Protein AF-A0A966SDC2-F1 (afdb_monomer_lite)

Secondary structure (DSSP, 8-state):
-EEEEEEESSGGGGS-----------PPP-HHHHHHHHHHHTT--HHHHHHHHHHHHHHHHHTT----TT-EEEEET-TT-HHHHHHHTTT-EEEEEESS----GGGTTS-EEE--TTTS-GGGT--EEEEEEES-GGG-S-HHHHHHHHHHHEEEEEEEEEEEE-TTSTTTTGGGTTGGGG-GGGS---

pLDDT: mean 82.1, std 17.67, range [31.58, 98.62]

Foldseek 3Di:
DKDKDKDWLDPCRPPPDPPPDDCDPDDPDCVVVLVVCCVVVVCDDLVSLLVVLVVLVVVCVSVPDDAALDFEEEEAQCQQVSNVLVSVVSNHQYEYEECDDNHDPSCVVHHYDNDDLQDDDLLVQAEGLEYEHEAPLVVDPCSVSVVVCVSRHYDNRGMYMDMHQDLPPQCNLPVCGPVSVVDVVPHDDD

Sequence (190 aa):
MDLSFVVDSNPDFFSPGLRSSANVPARRMIIHQLIYGFLKAKGGSPEFYQLQARDAIGWMQRNGVKFSPTTTVLDLGCGFGDVGGEVAKTGAQVTLSDDDSYVLPENAHLPFKKFNIDRDDFATLGQYDLVICSNVLEHLPRPDRLLAALPLLIRPGGRCYLSWTNWLSPWGGHEFSPFHYLGVERGVRV

Radius of gyration: 16.91 Å; chains: 1; bounding box: 41×35×43 Å

Structure (mmCIF, N/CA/C/O backbone):
data_AF-A0A966SDC2-F1
#
_entry.id   AF-A0A966SDC2-F1
#
loop_
_atom_site.group_PDB
_atom_site.id
_atom_site.type_symbol
_atom_site.label_atom_id
_atom_site.label_alt_id
_atom_site.label_comp_id
_atom_site.label_asym_id
_atom_site.label_entity_id
_atom_site.label_seq_id
_atom_site.pdbx_PDB_ins_code
_atom_site.Cartn_x
_atom_site.Cartn_y
_atom_site.Cartn_z
_atom_site.occupancy
_atom_site.B_iso_or_equiv
_atom_site.auth_seq_id
_atom_site.auth_comp_id
_atom_site.auth_asym_id
_atom_site.auth_atom_id
_atom_site.pdbx_PDB_model_num
ATOM 1 N N . MET A 1 1 ? -0.460 4.964 -17.637 1.00 47.59 1 MET A N 1
ATOM 2 C CA . MET A 1 1 ? -1.915 5.197 -17.484 1.00 47.59 1 MET A CA 1
ATOM 3 C C . MET A 1 1 ? -2.384 3.940 -16.813 1.00 47.59 1 MET A C 1
ATOM 5 O O . MET A 1 1 ? -2.334 2.883 -17.440 1.00 47.59 1 MET A O 1
ATOM 9 N N . ASP A 1 2 ? -2.646 4.056 -15.524 1.00 57.78 2 ASP A N 1
ATOM 10 C CA . ASP A 1 2 ? -2.629 2.901 -14.639 1.00 57.78 2 ASP A CA 1
ATOM 11 C C . ASP A 1 2 ? -4.038 2.348 -14.546 1.00 57.78 2 ASP A C 1
ATOM 13 O O . ASP A 1 2 ? -5.026 3.090 -14.588 1.00 57.78 2 ASP A O 1
ATOM 17 N N . LEU A 1 3 ? -4.128 1.027 -14.533 1.00 58.12 3 LEU A N 1
ATOM 18 C CA . LEU A 1 3 ? -5.395 0.348 -14.342 1.00 58.12 3 LEU A CA 1
ATOM 19 C C . LEU A 1 3 ? -5.546 0.143 -12.843 1.00 58.12 3 LEU A C 1
ATOM 21 O O . LEU A 1 3 ? -4.692 -0.489 -12.232 1.00 58.12 3 LEU A O 1
ATOM 25 N N . SER A 1 4 ? -6.615 0.695 -12.270 1.00 74.06 4 SER A N 1
ATOM 26 C CA . SER A 1 4 ? -6.896 0.589 -10.839 1.00 74.06 4 SER A CA 1
ATOM 27 C C . SER A 1 4 ? -8.319 0.109 -10.595 1.00 74.06 4 SER A C 1
ATOM 29 O O . SER A 1 4 ? -9.255 0.563 -11.262 1.00 74.06 4 SER A O 1
ATOM 31 N N . PHE A 1 5 ? -8.504 -0.769 -9.610 1.00 77.38 5 PHE A N 1
ATOM 32 C CA . PHE A 1 5 ? -9.829 -1.186 -9.155 1.00 77.38 5 PHE A CA 1
ATOM 33 C C . PHE A 1 5 ? -9.881 -1.404 -7.634 1.00 77.38 5 PHE A C 1
ATOM 35 O O . PHE A 1 5 ? -8.863 -1.673 -6.998 1.00 77.38 5 PHE A O 1
ATOM 42 N N . VAL A 1 6 ? -11.082 -1.281 -7.046 1.00 73.19 6 VAL A N 1
ATOM 43 C CA . VAL A 1 6 ? -11.354 -1.689 -5.662 1.00 73.19 6 VAL A CA 1
ATOM 44 C C . VAL A 1 6 ? -12.084 -3.023 -5.698 1.00 73.19 6 VAL A C 1
ATOM 46 O O . VAL A 1 6 ? -13.174 -3.100 -6.266 1.00 73.19 6 VAL A O 1
ATOM 49 N N . VAL A 1 7 ? -11.518 -4.042 -5.057 1.00 74.62 7 VAL A N 1
ATOM 50 C CA . VAL A 1 7 ? -12.205 -5.310 -4.788 1.00 74.62 7 VAL A CA 1
ATOM 51 C C . VAL A 1 7 ? -12.877 -5.229 -3.425 1.00 74.62 7 VAL A C 1
ATOM 53 O O . VAL A 1 7 ? -12.282 -4.750 -2.458 1.00 74.62 7 VAL A O 1
ATOM 56 N N . ASP A 1 8 ? -14.123 -5.681 -3.360 1.00 65.69 8 ASP A N 1
ATOM 57 C CA . ASP A 1 8 ? -14.870 -5.847 -2.115 1.00 65.69 8 ASP A CA 1
ATOM 58 C C . ASP A 1 8 ? -14.733 -7.306 -1.661 1.00 65.69 8 ASP A C 1
ATOM 60 O O . ASP A 1 8 ? -14.812 -8.216 -2.485 1.00 65.69 8 ASP A O 1
ATOM 64 N N . SER A 1 9 ? -14.515 -7.534 -0.367 1.00 66.50 9 SER A N 1
ATOM 65 C CA . SER A 1 9 ? -14.411 -8.886 0.207 1.00 66.50 9 SER A CA 1
ATOM 66 C C . SER A 1 9 ? -15.739 -9.657 0.205 1.00 66.50 9 SER A C 1
ATOM 68 O O . SER A 1 9 ? -15.764 -10.836 0.557 1.00 66.50 9 SER A O 1
ATOM 70 N N . ASN A 1 10 ? -16.846 -9.022 -0.191 1.00 58.47 10 ASN A N 1
ATOM 71 C CA . ASN A 1 10 ? -18.141 -9.680 -0.318 1.00 58.47 10 ASN A CA 1
ATOM 72 C C . ASN A 1 10 ? -18.189 -10.625 -1.551 1.00 58.47 10 ASN A C 1
ATOM 74 O O . ASN A 1 10 ? -18.022 -10.146 -2.677 1.00 58.47 10 ASN A O 1
ATOM 78 N N . PRO A 1 11 ? -18.452 -11.940 -1.385 1.00 48.66 11 PRO A N 1
ATOM 79 C CA . PRO A 1 11 ? -18.439 -12.936 -2.470 1.00 48.66 11 PRO A CA 1
ATOM 80 C C . PRO A 1 11 ? -19.422 -12.683 -3.631 1.00 48.66 11 PRO A C 1
ATOM 82 O O . PRO A 1 11 ? -19.249 -13.259 -4.703 1.00 48.66 11 PRO A O 1
ATOM 85 N N . ASP A 1 12 ? -20.394 -11.780 -3.483 1.00 47.84 12 ASP A N 1
ATOM 86 C CA . ASP A 1 12 ? -21.354 -11.407 -4.539 1.00 47.84 12 ASP A CA 1
ATOM 87 C C . ASP A 1 12 ? -20.779 -10.459 -5.620 1.00 47.84 12 ASP A C 1
ATOM 89 O O . ASP A 1 12 ? -21.518 -9.915 -6.449 1.00 47.84 12 ASP A O 1
ATOM 93 N N . PHE A 1 13 ? -19.456 -10.257 -5.634 1.00 43.03 13 PHE A N 1
ATOM 94 C CA . PHE A 1 13 ? -18.727 -9.300 -6.478 1.00 43.03 13 PHE A CA 1
ATOM 95 C C . PHE A 1 13 ? -18.990 -9.431 -7.993 1.00 43.03 13 PHE A C 1
ATOM 97 O O . PHE A 1 13 ? -18.888 -8.442 -8.717 1.00 43.03 13 PHE A O 1
ATOM 104 N N . PHE A 1 14 ? -19.381 -10.613 -8.485 1.00 36.84 14 PHE A N 1
ATOM 105 C CA . PHE A 1 14 ? -19.675 -10.850 -9.908 1.00 36.84 14 PHE A CA 1
ATOM 106 C C . PHE A 1 14 ? -21.120 -10.549 -10.337 1.00 36.84 14 PHE A C 1
ATOM 108 O O . PHE A 1 14 ? -21.472 -10.785 -11.494 1.00 36.84 14 PHE A O 1
ATOM 115 N N . SER A 1 15 ? -21.968 -10.006 -9.462 1.00 31.58 15 SER A N 1
ATOM 116 C CA . SER A 1 15 ? -23.299 -9.556 -9.881 1.00 31.58 15 SER A CA 1
ATOM 117 C C . SER A 1 15 ? -23.194 -8.240 -10.670 1.00 31.58 15 SER A C 1
ATOM 119 O O . SER A 1 15 ? -22.686 -7.257 -10.125 1.00 31.58 15 SER A O 1
ATOM 121 N N . PRO A 1 16 ? -23.694 -8.157 -11.922 1.00 32.00 16 PRO A N 1
ATOM 122 C CA . PRO A 1 16 ? -23.688 -6.934 -12.723 1.00 32.00 16 PRO A CA 1
ATOM 123 C C . PRO A 1 16 ? -24.767 -5.965 -12.212 1.00 32.00 16 PRO A C 1
ATOM 125 O O . PRO A 1 16 ? -25.770 -5.694 -12.865 1.00 32.00 16 PRO A O 1
ATOM 128 N N . GLY A 1 17 ? -24.583 -5.461 -10.995 1.00 32.50 17 GLY A N 1
ATOM 129 C CA . GLY A 1 17 ? -25.385 -4.406 -10.398 1.00 32.50 17 GLY A CA 1
ATOM 130 C C . GLY A 1 17 ? -24.710 -3.066 -10.639 1.00 32.50 17 GLY A C 1
ATOM 131 O O . GLY A 1 17 ? -23.802 -2.681 -9.904 1.00 32.50 17 GLY A O 1
ATOM 132 N N . LEU A 1 18 ? -25.155 -2.361 -11.678 1.00 40.72 18 LEU A N 1
ATOM 133 C CA . LEU A 1 18 ?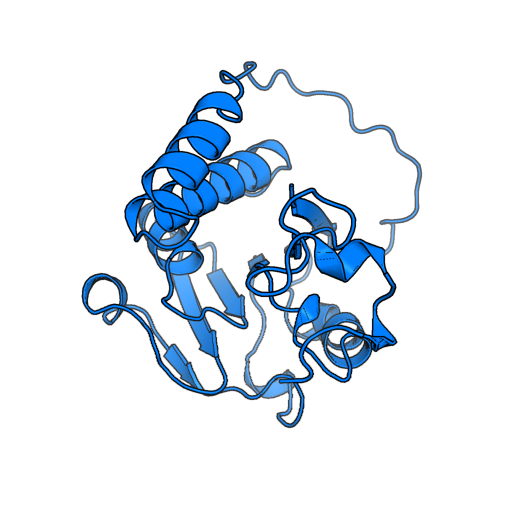 -24.822 -0.967 -11.960 1.00 40.72 18 LEU A CA 1
ATOM 134 C C . LEU A 1 18 ? -25.002 -0.138 -10.670 1.00 40.72 18 LEU A C 1
ATOM 136 O O . LEU A 1 18 ? -26.128 0.114 -10.237 1.00 40.72 18 LEU A O 1
ATOM 140 N N . ARG A 1 19 ? -23.906 0.246 -10.000 1.00 43.62 19 ARG A N 1
ATOM 141 C CA . ARG A 1 19 ? -23.994 1.056 -8.778 1.00 43.62 19 ARG A CA 1
ATOM 142 C C . ARG A 1 19 ? -24.490 2.451 -9.155 1.00 43.62 19 ARG A C 1
ATOM 144 O O . ARG A 1 19 ? -23.791 3.213 -9.817 1.00 43.62 19 ARG A O 1
ATOM 151 N N . SER A 1 20 ? -25.711 2.753 -8.716 1.00 38.53 20 SER A N 1
ATOM 152 C CA . SER A 1 20 ? -26.327 4.079 -8.702 1.00 38.53 20 SER A CA 1
ATOM 153 C C . SER A 1 20 ? -25.319 5.135 -8.248 1.00 38.53 20 SER A C 1
ATOM 155 O O . SER A 1 20 ? -24.823 5.086 -7.119 1.00 38.53 20 SER A O 1
ATOM 157 N N . SER A 1 21 ? -25.041 6.099 -9.125 1.00 39.12 21 SER A N 1
ATOM 158 C CA . SER A 1 21 ? -24.205 7.262 -8.851 1.00 39.12 21 SER A CA 1
ATOM 159 C C . SER A 1 21 ? -24.855 8.130 -7.771 1.00 39.12 21 SER A C 1
ATOM 161 O O . SER A 1 21 ? -25.679 8.999 -8.061 1.00 39.12 21 SER A O 1
ATOM 163 N N . ALA A 1 22 ? -24.480 7.916 -6.510 1.00 40.59 22 ALA A N 1
ATOM 164 C CA . ALA A 1 22 ? -24.608 8.972 -5.519 1.00 40.59 22 ALA A CA 1
ATOM 165 C C . ALA A 1 22 ? -23.770 10.163 -6.004 1.00 40.59 22 ALA A C 1
ATOM 167 O O . ALA A 1 22 ? -22.679 9.980 -6.542 1.00 40.59 22 ALA A O 1
ATOM 168 N N . ASN A 1 23 ? -24.329 11.361 -5.870 1.00 40.03 23 ASN A N 1
ATOM 169 C CA . ASN A 1 23 ? -23.865 12.618 -6.446 1.00 40.03 23 ASN A CA 1
ATOM 170 C C . ASN A 1 23 ? -22.479 13.016 -5.889 1.00 40.03 23 ASN A C 1
ATOM 172 O O . ASN A 1 23 ? -22.361 13.836 -4.982 1.00 40.03 23 ASN A O 1
ATOM 176 N N . VAL A 1 24 ? -21.420 12.376 -6.387 1.00 46.19 24 VAL A N 1
ATOM 177 C CA . VAL A 1 24 ? -20.031 12.733 -6.110 1.00 46.19 24 VAL A CA 1
ATOM 178 C C . VAL A 1 24 ? -19.716 13.944 -6.987 1.00 46.19 24 VAL A C 1
ATOM 180 O O . VAL A 1 24 ? -19.758 13.815 -8.212 1.00 46.19 24 VAL A O 1
ATOM 183 N N . PRO A 1 25 ? -19.407 15.123 -6.418 1.00 40.97 25 PRO A N 1
ATOM 184 C CA . PRO A 1 25 ? -19.081 16.290 -7.224 1.00 40.97 25 PRO A CA 1
ATOM 185 C C . PRO A 1 25 ? -17.899 15.965 -8.144 1.00 40.97 25 PRO A C 1
ATOM 187 O O . PRO A 1 25 ? -16.868 15.458 -7.693 1.00 40.97 25 PRO A O 1
ATOM 190 N N . ALA A 1 26 ? -18.060 16.240 -9.440 1.00 48.09 26 ALA A N 1
ATOM 191 C CA . ALA A 1 26 ? -17.032 16.009 -10.446 1.00 48.09 26 ALA A CA 1
ATOM 192 C C . ALA A 1 26 ? -15.795 16.859 -10.119 1.00 48.09 26 ALA A C 1
ATOM 194 O O . ALA A 1 26 ? -15.743 18.059 -10.394 1.00 48.09 26 ALA A O 1
ATOM 195 N N . ARG A 1 27 ? -14.788 16.253 -9.483 1.00 61.31 27 ARG A N 1
ATOM 196 C CA . ARG A 1 27 ? -13.504 16.915 -9.243 1.00 61.31 27 ARG A CA 1
ATOM 197 C C . ARG A 1 27 ? -12.750 16.999 -10.573 1.00 61.31 27 ARG A C 1
ATOM 199 O O . ARG A 1 27 ? -12.765 16.047 -11.350 1.00 61.31 27 ARG A O 1
ATOM 206 N N . ARG A 1 28 ? -12.100 18.141 -10.836 1.00 65.69 28 ARG A N 1
ATOM 207 C CA . ARG A 1 28 ? -11.294 18.386 -12.049 1.00 65.69 28 ARG A CA 1
ATOM 208 C C . ARG A 1 28 ? -10.348 17.209 -12.305 1.00 65.69 28 ARG A C 1
ATOM 210 O O . ARG A 1 28 ? -9.539 16.887 -11.439 1.00 65.69 28 ARG A O 1
ATOM 217 N N . MET A 1 29 ? -10.427 16.615 -13.496 1.00 68.81 29 MET A N 1
ATOM 218 C CA . MET A 1 29 ? -9.477 15.595 -13.940 1.00 68.81 29 MET A CA 1
ATOM 219 C C . MET A 1 29 ? -8.055 16.159 -13.882 1.00 68.81 29 MET A C 1
ATOM 221 O O . MET A 1 29 ? -7.742 17.128 -14.576 1.00 68.81 29 MET A O 1
ATOM 225 N N . ILE A 1 30 ? -7.184 15.542 -13.084 1.00 81.12 30 ILE A N 1
ATOM 226 C CA . ILE A 1 30 ? -5.793 15.985 -12.919 1.00 81.12 30 ILE A CA 1
ATOM 227 C C . ILE A 1 30 ? -4.844 15.390 -13.965 1.00 81.12 30 ILE A C 1
ATOM 229 O O . ILE A 1 30 ? -3.637 15.565 -13.861 1.00 81.12 30 ILE A O 1
ATOM 233 N N . ILE A 1 31 ? -5.365 14.713 -14.995 1.00 79.88 31 ILE A N 1
ATOM 234 C CA . ILE A 1 31 ? -4.549 14.044 -16.021 1.00 79.88 31 ILE A CA 1
ATOM 235 C C . ILE A 1 31 ? -3.521 14.986 -16.661 1.00 79.88 31 ILE A C 1
ATOM 237 O O . ILE A 1 31 ? -2.388 14.593 -16.903 1.00 79.88 31 ILE A O 1
ATOM 241 N N . HIS A 1 32 ? -3.876 16.258 -16.854 1.00 78.19 32 HIS A N 1
ATOM 242 C CA . HIS A 1 32 ? -2.966 17.288 -17.352 1.00 78.19 32 HIS A CA 1
ATOM 243 C C . HIS A 1 32 ? -1.802 17.569 -16.385 1.00 78.19 32 HIS A C 1
ATOM 245 O O . HIS A 1 32 ? -0.681 17.789 -16.831 1.00 78.19 32 HIS A O 1
ATOM 251 N N . GLN A 1 33 ? -2.046 17.522 -15.073 1.00 80.94 33 GLN A N 1
ATOM 252 C CA . GLN A 1 33 ? -1.019 17.683 -14.039 1.00 80.94 33 GLN A CA 1
ATOM 253 C C . GLN A 1 33 ? -0.131 16.445 -13.948 1.00 80.94 33 GLN A C 1
ATOM 255 O O . GLN A 1 33 ? 1.075 16.592 -13.796 1.00 80.94 33 GLN A O 1
ATOM 260 N N . LEU A 1 34 ? -0.706 15.246 -14.100 1.00 79.94 34 LEU A N 1
ATOM 261 C CA . LEU A 1 34 ? 0.049 13.993 -14.156 1.00 79.94 34 LEU A CA 1
ATOM 262 C C . LEU A 1 34 ? 0.950 13.949 -15.397 1.00 79.94 34 LEU A C 1
ATOM 264 O O . LEU A 1 34 ? 2.139 13.689 -15.269 1.00 79.94 34 LEU A O 1
ATOM 268 N N . ILE A 1 35 ? 0.428 14.287 -16.582 1.00 80.44 35 ILE A N 1
ATOM 269 C CA . ILE A 1 35 ? 1.225 14.371 -17.817 1.00 80.44 35 ILE A CA 1
ATOM 270 C C . ILE A 1 35 ? 2.335 15.413 -17.661 1.00 80.44 35 ILE A C 1
ATOM 272 O O . ILE A 1 35 ? 3.492 15.129 -17.960 1.00 80.44 35 ILE A O 1
ATOM 276 N N . TYR A 1 36 ? 2.008 16.610 -17.170 1.00 79.25 36 TYR A N 1
ATOM 277 C CA . TYR A 1 36 ? 3.000 17.662 -16.966 1.00 79.25 36 TYR A CA 1
ATOM 278 C C . TYR A 1 36 ? 4.069 17.261 -15.941 1.00 79.25 36 TYR A C 1
ATOM 280 O O . TYR A 1 36 ? 5.257 17.440 -16.198 1.00 79.25 36 TYR A O 1
ATOM 288 N N . GLY A 1 37 ? 3.662 16.694 -14.803 1.00 73.44 37 GLY A N 1
ATOM 289 C CA . GLY A 1 37 ? 4.560 16.201 -13.762 1.00 73.44 37 GLY A CA 1
ATOM 290 C C . GLY A 1 37 ? 5.484 15.111 -14.292 1.00 73.44 37 GLY A C 1
ATOM 291 O O . GLY A 1 37 ? 6.696 15.222 -14.138 1.00 73.44 37 GLY A O 1
ATOM 292 N N . PHE A 1 38 ? 4.933 14.136 -15.016 1.00 72.56 38 PHE A N 1
ATOM 293 C CA . PHE A 1 38 ? 5.703 13.083 -15.668 1.00 72.56 38 PHE A CA 1
ATOM 294 C C . PHE A 1 38 ? 6.739 13.657 -16.643 1.00 72.56 38 PHE A C 1
ATOM 296 O O . PHE A 1 38 ? 7.912 13.306 -16.561 1.00 72.56 38 PHE A O 1
ATOM 303 N N . LEU A 1 39 ? 6.342 14.579 -17.528 1.00 75.94 39 LEU A N 1
ATOM 304 C CA . LEU A 1 39 ? 7.250 15.195 -18.505 1.00 75.94 39 LEU A CA 1
ATOM 305 C C . LEU A 1 39 ? 8.339 16.045 -17.839 1.00 75.94 39 LEU A C 1
ATOM 307 O O . LEU A 1 39 ? 9.490 16.016 -18.270 1.00 75.94 39 LEU A O 1
ATOM 311 N N . LYS A 1 40 ? 7.993 16.786 -16.781 1.00 73.25 40 LYS A N 1
ATOM 312 C CA . LYS A 1 40 ? 8.936 17.632 -16.039 1.00 73.25 40 LYS A CA 1
ATOM 313 C C . LYS A 1 40 ? 9.941 16.805 -15.232 1.00 73.25 40 LYS A C 1
ATOM 315 O O . LYS A 1 40 ? 11.108 17.174 -15.163 1.00 73.25 40 LYS A O 1
ATOM 320 N N . ALA A 1 41 ? 9.490 15.709 -14.626 1.00 64.25 41 ALA A N 1
ATOM 321 C CA . ALA A 1 41 ? 10.273 14.880 -13.711 1.00 64.25 41 ALA A CA 1
ATOM 322 C C . ALA A 1 41 ? 10.845 13.602 -14.348 1.00 64.25 41 ALA A C 1
ATOM 324 O O . ALA A 1 41 ? 11.455 12.801 -13.644 1.00 64.25 41 ALA A O 1
ATOM 325 N N . LYS A 1 42 ? 10.599 13.362 -15.646 1.00 60.50 42 LYS A N 1
ATOM 326 C CA . LYS A 1 42 ? 10.811 12.059 -16.311 1.00 60.50 42 LYS A CA 1
ATOM 327 C C . LYS A 1 42 ? 10.233 10.877 -15.510 1.00 60.50 42 LYS A C 1
ATOM 329 O O . LYS A 1 42 ? 10.823 9.805 -15.471 1.00 60.50 42 LYS A O 1
ATOM 334 N N . GLY A 1 43 ? 9.104 11.094 -14.835 1.00 58.97 43 GLY A N 1
ATOM 335 C CA . GLY A 1 43 ? 8.428 10.079 -14.021 1.00 58.97 43 GLY A CA 1
ATOM 336 C C . GLY A 1 43 ? 9.095 9.713 -12.688 1.00 58.97 43 GLY A C 1
ATOM 337 O O . GLY A 1 43 ? 8.614 8.792 -12.045 1.00 58.97 43 GLY A O 1
ATOM 338 N N . GLY A 1 44 ? 10.154 10.412 -12.252 1.00 65.81 44 GLY A N 1
ATOM 339 C CA . GLY A 1 44 ? 10.972 9.991 -11.105 1.00 65.81 44 GLY A CA 1
ATOM 340 C C . GLY A 1 44 ? 11.087 10.967 -9.929 1.00 65.81 44 GLY A C 1
ATOM 341 O O . GLY A 1 44 ? 12.020 10.813 -9.147 1.00 65.81 44 GLY A O 1
ATOM 342 N N . SER A 1 45 ? 10.222 11.983 -9.789 1.00 75.75 45 SER A N 1
ATOM 343 C CA . SER A 1 45 ? 10.317 12.919 -8.649 1.00 75.75 45 SER A CA 1
ATOM 344 C C . SER A 1 45 ? 9.346 12.583 -7.508 1.00 75.75 45 SER A C 1
ATOM 346 O O . SER A 1 45 ? 8.223 12.146 -7.780 1.00 75.75 45 SER A O 1
ATOM 348 N N . PRO A 1 46 ? 9.718 12.843 -6.238 1.00 77.81 46 PRO A N 1
ATOM 349 C CA . PRO A 1 46 ? 8.831 12.651 -5.086 1.00 77.81 46 PRO A CA 1
ATOM 350 C C . PRO A 1 46 ? 7.478 13.359 -5.232 1.00 77.81 46 PRO A C 1
ATOM 352 O O . PRO A 1 46 ? 6.436 12.816 -4.879 1.00 77.81 46 PRO A O 1
ATOM 355 N N . GLU A 1 47 ? 7.447 14.555 -5.827 1.00 81.62 47 GLU A N 1
ATOM 356 C CA . GLU A 1 47 ? 6.199 15.299 -6.033 1.00 81.62 47 GLU A CA 1
ATOM 357 C C . GLU A 1 47 ? 5.261 14.594 -7.017 1.00 81.62 47 GLU A C 1
ATOM 359 O O . GLU A 1 47 ? 4.039 14.693 -6.887 1.00 81.62 47 GLU A O 1
ATOM 364 N N . PHE A 1 48 ? 5.817 13.886 -8.005 1.00 82.81 48 PHE A N 1
ATOM 365 C CA . PHE A 1 48 ? 5.030 13.107 -8.952 1.00 82.81 48 PHE A CA 1
ATOM 366 C C . PHE A 1 48 ? 4.411 11.877 -8.277 1.00 82.81 48 PHE A C 1
ATOM 368 O O . PHE A 1 48 ? 3.224 11.613 -8.478 1.00 82.81 48 PHE A O 1
ATOM 375 N N . TYR A 1 49 ? 5.158 11.170 -7.426 1.00 83.19 49 TYR A N 1
ATOM 376 C CA . TYR A 1 49 ? 4.629 10.045 -6.644 1.00 83.19 49 TYR A CA 1
ATOM 377 C C . TYR A 1 49 ? 3.568 10.488 -5.634 1.00 83.19 49 TYR A C 1
ATOM 379 O O . TYR A 1 49 ? 2.491 9.897 -5.576 1.00 83.19 49 TYR A O 1
ATOM 387 N N . GLN A 1 50 ? 3.778 11.609 -4.941 1.00 86.69 50 GLN A N 1
ATOM 388 C CA . GLN A 1 50 ? 2.762 12.191 -4.057 1.00 86.69 50 GLN A CA 1
ATOM 389 C C . GLN A 1 50 ? 1.494 12.616 -4.811 1.00 86.69 50 GLN A C 1
ATOM 391 O O . GLN A 1 50 ? 0.382 12.457 -4.303 1.00 86.69 50 GLN A O 1
ATOM 396 N N . LEU A 1 51 ? 1.627 13.165 -6.025 1.00 86.62 51 LEU A N 1
ATOM 397 C CA . LEU A 1 51 ? 0.473 13.531 -6.850 1.00 86.62 51 LEU A CA 1
ATOM 398 C C . LEU A 1 51 ? -0.343 12.293 -7.249 1.00 86.62 51 LEU A C 1
ATOM 400 O O . LEU A 1 51 ? -1.571 12.329 -7.163 1.00 86.62 51 LEU A O 1
ATOM 404 N N . GLN A 1 52 ? 0.329 11.205 -7.634 1.00 87.56 52 GLN A N 1
ATOM 405 C CA . GLN A 1 52 ? -0.310 9.919 -7.930 1.00 87.56 52 GLN A CA 1
ATOM 406 C C . GLN A 1 52 ? -0.992 9.330 -6.690 1.00 87.56 52 GLN A C 1
ATOM 408 O O . GLN A 1 52 ? -2.168 8.977 -6.751 1.00 87.56 52 GLN A O 1
ATOM 413 N N . ALA A 1 53 ? -0.308 9.313 -5.542 1.00 91.06 53 ALA A N 1
ATOM 414 C CA . ALA A 1 53 ? -0.862 8.834 -4.278 1.00 91.06 53 ALA A CA 1
ATOM 415 C C . ALA A 1 53 ? -2.147 9.586 -3.889 1.00 91.06 53 ALA A C 1
ATOM 417 O O . ALA A 1 53 ? -3.162 8.973 -3.554 1.00 91.06 53 ALA A O 1
ATOM 418 N N . ARG A 1 54 ? -2.160 10.920 -4.008 1.00 91.62 54 ARG A N 1
ATOM 419 C CA . ARG A 1 54 ? -3.360 11.735 -3.740 1.00 91.62 54 ARG A CA 1
ATOM 420 C C . ARG A 1 54 ? -4.505 11.443 -4.703 1.00 91.62 54 ARG A C 1
ATOM 422 O O . ARG A 1 54 ? -5.667 11.480 -4.287 1.00 91.62 54 ARG A O 1
ATOM 429 N N . ASP A 1 55 ? -4.208 11.174 -5.972 1.00 90.75 55 ASP A N 1
ATOM 430 C CA . ASP A 1 55 ? -5.233 10.787 -6.942 1.00 90.75 55 ASP A CA 1
ATOM 431 C C . ASP A 1 55 ? -5.822 9.414 -6.621 1.00 90.75 55 ASP A C 1
ATOM 433 O O . ASP A 1 55 ? -7.047 9.278 -6.585 1.00 90.75 55 ASP A O 1
ATOM 437 N N . ALA A 1 56 ? -4.970 8.440 -6.284 1.00 91.50 56 ALA A N 1
ATOM 438 C CA . ALA A 1 56 ? -5.377 7.108 -5.852 1.00 91.50 56 ALA A CA 1
ATOM 439 C C . ALA A 1 56 ? -6.285 7.176 -4.615 1.00 91.50 56 ALA A C 1
ATOM 441 O O . ALA A 1 56 ? -7.369 6.594 -4.613 1.00 91.50 56 ALA A O 1
ATOM 442 N N . ILE A 1 57 ? -5.920 7.968 -3.601 1.00 93.69 57 ILE A N 1
ATOM 443 C CA . ILE A 1 57 ? -6.758 8.210 -2.413 1.00 93.69 57 ILE A CA 1
ATOM 444 C C . ILE A 1 57 ? -8.106 8.809 -2.804 1.00 93.69 57 ILE A C 1
ATOM 446 O O . ILE A 1 57 ? -9.156 8.328 -2.368 1.00 93.69 57 ILE A O 1
ATOM 450 N N . GLY A 1 58 ? -8.102 9.831 -3.663 1.00 91.38 58 GLY A N 1
ATOM 451 C CA . GLY A 1 58 ? -9.333 10.433 -4.157 1.00 91.38 58 GLY A CA 1
ATOM 452 C C . GLY A 1 58 ? -10.203 9.426 -4.911 1.00 91.38 58 GLY A C 1
ATOM 453 O O . GLY A 1 58 ? -11.423 9.424 -4.754 1.00 91.38 58 GLY A O 1
ATOM 454 N N . TRP A 1 59 ? -9.600 8.561 -5.723 1.00 90.56 59 TRP A N 1
ATOM 455 C CA . TRP A 1 59 ? -10.294 7.504 -6.448 1.00 90.56 59 TRP A CA 1
ATOM 456 C C . TRP A 1 59 ? -10.883 6.455 -5.494 1.00 90.56 59 TRP A C 1
ATOM 458 O O . TRP A 1 59 ? -12.067 6.134 -5.612 1.00 90.56 59 TRP A O 1
ATOM 468 N N . MET A 1 60 ? -10.125 6.002 -4.492 1.00 93.19 60 MET A N 1
ATOM 469 C CA . MET A 1 60 ? -10.596 5.096 -3.438 1.00 93.19 60 MET A CA 1
ATOM 470 C C . MET A 1 60 ? -11.817 5.668 -2.702 1.00 93.19 60 MET A C 1
ATOM 472 O O . MET A 1 60 ? -12.832 4.982 -2.558 1.00 93.19 60 MET A O 1
ATOM 476 N N . GLN A 1 61 ? -11.766 6.943 -2.300 1.00 92.44 61 GLN A N 1
ATOM 477 C CA . GLN A 1 61 ? -12.878 7.620 -1.622 1.00 92.44 61 GLN A CA 1
ATOM 478 C C . GLN A 1 61 ? -14.144 7.672 -2.484 1.00 92.44 61 GLN A C 1
ATOM 480 O O . GLN A 1 61 ? -15.233 7.358 -2.004 1.00 92.44 61 GLN A O 1
ATOM 485 N N . ARG A 1 62 ? -14.014 8.007 -3.777 1.00 88.94 62 ARG A N 1
ATOM 486 C CA . ARG A 1 62 ? -15.151 8.019 -4.718 1.00 88.94 62 ARG A CA 1
ATOM 487 C C . ARG A 1 62 ? -15.775 6.641 -4.903 1.00 88.94 62 ARG A C 1
ATOM 489 O O . ARG A 1 62 ? -16.975 6.543 -5.131 1.00 88.94 62 ARG A O 1
ATOM 496 N N . ASN A 1 63 ? -14.975 5.591 -4.761 1.00 89.12 63 ASN A N 1
ATOM 497 C CA . ASN A 1 63 ? -15.443 4.214 -4.832 1.00 89.12 63 ASN A CA 1
ATOM 498 C C . ASN A 1 63 ? -15.955 3.681 -3.487 1.00 89.12 63 ASN A C 1
ATOM 500 O O . ASN A 1 63 ? -16.349 2.519 -3.406 1.00 89.12 63 ASN A O 1
ATOM 504 N N . GLY A 1 64 ? -16.029 4.517 -2.446 1.00 88.81 64 GLY A N 1
ATOM 505 C CA . GLY A 1 64 ? -16.676 4.196 -1.174 1.00 88.81 64 GLY A CA 1
ATOM 506 C C . GLY A 1 64 ? -15.729 3.783 -0.049 1.00 88.81 64 GLY A C 1
ATOM 507 O O . GLY A 1 64 ? -16.210 3.332 0.990 1.00 88.81 64 GLY A O 1
ATOM 508 N N . VAL A 1 65 ? -14.413 3.938 -0.220 1.00 93.56 65 VAL A N 1
ATOM 509 C CA . VAL A 1 65 ? -13.460 3.812 0.892 1.00 93.56 65 VAL A CA 1
ATOM 510 C C . VAL A 1 65 ? -13.634 5.003 1.834 1.00 93.56 65 VAL A C 1
ATOM 512 O O . VAL A 1 65 ? -13.631 6.159 1.410 1.00 93.56 65 VAL A O 1
ATOM 515 N N . LYS A 1 66 ? -13.782 4.724 3.129 1.00 93.62 66 LYS A N 1
ATOM 516 C CA . LYS A 1 66 ? -13.880 5.741 4.178 1.00 93.62 66 LYS A CA 1
ATOM 517 C C . LYS A 1 66 ? -12.661 5.637 5.083 1.00 93.62 66 LYS A C 1
ATOM 519 O O . LYS A 1 66 ? -12.445 4.608 5.721 1.00 93.62 66 LYS A O 1
ATOM 524 N N . PHE A 1 67 ? -11.891 6.714 5.144 1.00 95.62 67 PHE A N 1
ATOM 525 C CA . PHE A 1 67 ? -10.767 6.827 6.062 1.00 95.62 67 PHE A CA 1
ATOM 526 C C . PHE A 1 67 ? -11.224 7.456 7.374 1.00 95.62 67 PHE A C 1
ATOM 528 O O . PHE A 1 67 ? -11.987 8.423 7.380 1.00 95.62 67 PHE A O 1
ATOM 535 N N . SER A 1 68 ? -10.787 6.868 8.479 1.00 95.75 68 SER A N 1
ATOM 536 C CA . SER A 1 68 ? -11.090 7.306 9.836 1.00 95.75 68 SER A CA 1
ATOM 537 C C . SER A 1 68 ? -9.987 6.829 10.787 1.00 95.75 68 SER A C 1
ATOM 539 O O . SER A 1 68 ? -9.260 5.901 10.426 1.00 95.75 68 SER A O 1
ATOM 541 N N . PRO A 1 69 ? -9.904 7.367 12.016 1.00 97.19 69 PRO A N 1
ATOM 542 C CA . PRO A 1 69 ? -8.950 6.908 13.028 1.00 97.19 69 PRO A CA 1
ATOM 543 C C . PRO A 1 69 ? -9.030 5.423 13.385 1.00 97.19 69 PRO A C 1
ATOM 545 O O . PRO A 1 69 ? -8.080 4.886 13.944 1.00 97.19 69 PRO A O 1
ATOM 548 N N . THR A 1 70 ? -10.138 4.743 13.083 1.00 96.75 70 THR A N 1
ATOM 549 C CA . THR A 1 70 ? -10.295 3.299 13.313 1.00 96.75 70 THR A CA 1
ATOM 550 C C . THR A 1 70 ? -10.060 2.460 12.060 1.00 96.75 70 THR A C 1
ATOM 552 O O . THR A 1 70 ? -10.027 1.239 12.160 1.00 96.75 70 THR A O 1
ATOM 555 N N . THR A 1 71 ? -9.894 3.084 10.889 1.00 97.75 71 THR A N 1
ATOM 556 C CA . THR A 1 71 ? -9.612 2.382 9.633 1.00 97.75 71 THR A CA 1
ATOM 557 C C . THR A 1 71 ? -8.161 1.916 9.636 1.00 97.75 71 THR A C 1
ATOM 559 O O . THR A 1 71 ? -7.244 2.734 9.636 1.00 97.75 71 THR A O 1
ATOM 562 N N . THR A 1 72 ? -7.953 0.607 9.603 1.00 98.56 72 THR A N 1
ATOM 563 C CA . THR A 1 72 ? -6.633 -0.016 9.479 1.00 98.56 72 THR A CA 1
ATOM 564 C C . THR A 1 72 ? -6.309 -0.308 8.020 1.00 98.56 72 THR A C 1
ATOM 566 O O . THR A 1 72 ? -7.136 -0.852 7.284 1.00 98.56 72 THR A O 1
ATOM 569 N N . VAL A 1 73 ? -5.100 0.056 7.604 1.00 98.62 73 VAL A N 1
ATOM 570 C CA . VAL A 1 73 ? -4.639 -0.046 6.220 1.00 98.62 73 VAL A CA 1
ATOM 571 C C . VAL A 1 73 ? -3.311 -0.786 6.176 1.00 98.62 73 VAL A C 1
ATOM 573 O O . VAL A 1 73 ? -2.412 -0.478 6.956 1.00 98.62 73 VAL A O 1
ATOM 576 N N . LEU A 1 74 ? -3.185 -1.729 5.250 1.00 98.62 74 LEU A N 1
ATOM 577 C CA . LEU A 1 74 ? -1.915 -2.332 4.866 1.00 98.62 74 LEU A CA 1
ATOM 578 C C . LEU A 1 74 ? -1.510 -1.789 3.496 1.00 98.62 74 LEU A C 1
ATOM 580 O O . LEU A 1 74 ? -2.258 -1.966 2.539 1.00 98.62 74 LEU A O 1
ATOM 584 N N . ASP A 1 75 ? -0.347 -1.155 3.408 1.00 98.25 75 ASP A N 1
ATOM 585 C CA . ASP A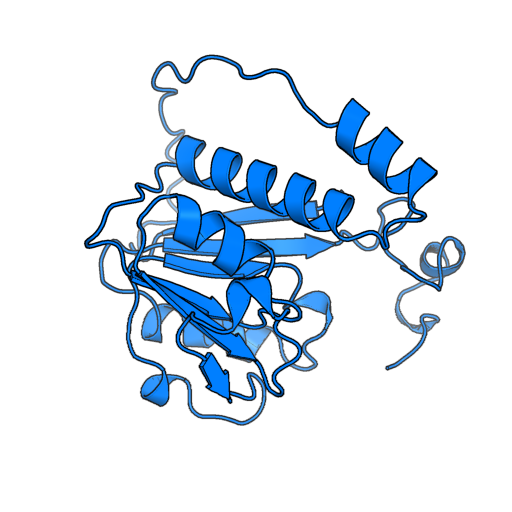 1 75 ? 0.314 -0.829 2.143 1.00 98.25 75 ASP A CA 1
ATOM 586 C C . ASP A 1 75 ? 1.349 -1.923 1.858 1.00 98.25 75 ASP A C 1
ATOM 588 O O . ASP A 1 75 ? 2.407 -1.958 2.488 1.00 98.25 75 ASP A O 1
ATOM 592 N N . LEU A 1 76 ? 0.978 -2.887 1.014 1.00 97.81 76 LEU A N 1
ATOM 593 C CA . LEU A 1 76 ? 1.750 -4.093 0.724 1.00 97.81 76 LEU A CA 1
ATOM 594 C C . LEU A 1 76 ? 2.522 -3.910 -0.583 1.00 97.81 76 LEU A C 1
ATOM 596 O O . LEU A 1 76 ? 1.900 -3.715 -1.624 1.00 97.81 76 LEU A O 1
ATOM 600 N N . GLY A 1 77 ? 3.849 -4.029 -0.522 1.00 95.75 77 GLY A N 1
ATOM 601 C CA . GLY A 1 77 ? 4.765 -3.588 -1.577 1.00 95.75 77 GLY A CA 1
ATOM 602 C C . GLY A 1 77 ? 4.898 -2.063 -1.585 1.00 95.75 77 GLY A C 1
ATOM 603 O O . GLY A 1 77 ? 4.703 -1.427 -2.618 1.00 95.75 77 GLY A O 1
ATOM 604 N N . CYS A 1 78 ? 5.118 -1.463 -0.410 1.00 95.38 78 CYS A N 1
ATOM 605 C CA . CYS A 1 78 ? 5.020 -0.015 -0.230 1.00 95.38 78 CYS A CA 1
ATOM 606 C C . CYS A 1 78 ? 6.160 0.792 -0.875 1.00 95.38 78 CYS A C 1
ATOM 608 O O . CYS A 1 78 ? 6.041 2.015 -0.989 1.00 95.38 78 CYS A O 1
ATOM 610 N N . GLY A 1 79 ? 7.285 0.164 -1.235 1.00 93.12 79 GLY A N 1
ATOM 611 C CA . GLY A 1 79 ? 8.474 0.839 -1.753 1.00 93.12 79 GLY A CA 1
ATOM 612 C C . GLY A 1 79 ? 8.937 1.984 -0.844 1.00 93.12 79 GLY A C 1
ATOM 613 O O . GLY A 1 79 ? 9.300 1.779 0.316 1.00 93.12 79 GLY A O 1
ATOM 614 N N . PHE A 1 80 ? 8.885 3.214 -1.362 1.00 93.44 80 PHE A N 1
ATOM 615 C CA . PHE A 1 80 ? 9.250 4.445 -0.644 1.00 93.44 80 PHE A CA 1
ATOM 616 C C . PHE A 1 80 ? 8.192 4.923 0.374 1.00 93.44 80 PHE A C 1
ATOM 618 O O . PHE A 1 80 ? 8.447 5.833 1.170 1.00 93.44 80 PHE A O 1
ATOM 625 N N . GLY A 1 81 ? 7.011 4.299 0.391 1.00 94.19 81 GLY A N 1
ATOM 626 C CA . GLY A 1 81 ? 5.922 4.590 1.322 1.00 94.19 81 GLY A CA 1
ATOM 627 C C . GLY A 1 81 ? 5.069 5.804 0.947 1.00 94.19 81 GLY A C 1
ATOM 628 O O . GLY A 1 81 ? 4.376 6.333 1.812 1.00 94.19 81 GLY A O 1
ATOM 629 N N . ASP A 1 82 ? 5.102 6.274 -0.304 1.00 93.12 82 ASP A N 1
ATOM 630 C CA . ASP A 1 82 ? 4.355 7.462 -0.748 1.00 93.12 82 ASP A CA 1
ATOM 631 C C . ASP A 1 82 ? 2.837 7.319 -0.568 1.00 93.12 82 ASP A C 1
ATOM 633 O O . ASP A 1 82 ? 2.179 8.220 -0.037 1.00 93.12 82 ASP A O 1
ATOM 637 N N . VAL A 1 83 ? 2.270 6.180 -0.989 1.00 95.06 83 VAL A N 1
ATOM 638 C CA . VAL A 1 83 ? 0.824 5.931 -0.899 1.00 95.06 83 VAL A CA 1
ATOM 639 C C . VAL A 1 83 ? 0.406 5.781 0.557 1.00 95.06 83 VAL A C 1
ATOM 641 O O . VAL A 1 83 ? -0.464 6.525 1.012 1.00 95.06 83 VAL A O 1
ATOM 644 N N . GLY A 1 84 ? 1.051 4.891 1.314 1.00 96.75 84 GLY A N 1
ATOM 645 C CA . GLY A 1 84 ? 0.799 4.730 2.742 1.00 96.75 84 GLY A CA 1
ATOM 646 C C . GLY A 1 84 ? 0.991 6.022 3.543 1.00 96.75 84 GLY A C 1
ATOM 647 O O . GLY A 1 84 ? 0.162 6.342 4.394 1.00 96.75 84 GLY A O 1
ATOM 648 N N . GLY A 1 85 ? 2.011 6.821 3.227 1.00 96.62 85 GLY A N 1
ATOM 649 C CA . GLY A 1 85 ? 2.262 8.124 3.845 1.00 96.62 85 GLY A CA 1
ATOM 650 C C . GLY A 1 85 ? 1.145 9.138 3.592 1.00 96.62 85 GLY A C 1
ATOM 651 O O . GLY A 1 85 ? 0.672 9.799 4.519 1.00 96.62 85 GLY A O 1
ATOM 652 N N . GLU A 1 86 ? 0.658 9.253 2.354 1.00 96.25 86 GLU A N 1
ATOM 653 C CA . GLU A 1 86 ? -0.489 10.118 2.046 1.00 96.25 86 GLU A CA 1
ATOM 654 C C . GLU A 1 86 ? -1.802 9.573 2.641 1.00 96.25 86 GLU A C 1
ATOM 656 O O . GLU A 1 86 ? -2.640 10.360 3.087 1.00 96.25 86 GLU A O 1
ATOM 661 N N . VAL A 1 87 ? -1.978 8.249 2.735 1.00 97.56 87 VAL A N 1
ATOM 662 C CA . VAL A 1 87 ? -3.133 7.640 3.414 1.00 97.56 87 VAL A CA 1
ATOM 663 C C . VAL A 1 87 ? -3.098 7.928 4.916 1.00 97.56 87 VAL A C 1
ATOM 665 O O . VAL A 1 87 ? -4.133 8.271 5.485 1.00 97.56 87 VAL A O 1
ATOM 668 N N . ALA A 1 88 ? -1.936 7.882 5.568 1.00 97.56 88 ALA A N 1
ATOM 669 C CA . ALA A 1 88 ? -1.811 8.192 6.993 1.00 97.56 88 ALA A CA 1
ATOM 670 C C . ALA A 1 88 ? -2.269 9.629 7.313 1.00 97.56 88 ALA A C 1
ATOM 672 O O . ALA A 1 88 ? -2.933 9.866 8.323 1.00 97.56 88 ALA A O 1
ATOM 673 N N . LYS A 1 89 ? -2.039 10.586 6.398 1.00 96.38 89 LYS A N 1
ATOM 674 C CA . LYS A 1 89 ? -2.519 11.981 6.519 1.00 96.38 89 LYS A CA 1
ATOM 675 C C . LYS A 1 89 ? -4.047 12.106 6.525 1.00 96.38 89 LYS A C 1
ATOM 677 O O . LYS A 1 89 ? -4.570 13.134 6.946 1.00 96.38 89 LYS A O 1
ATOM 682 N N . THR A 1 90 ? -4.778 11.076 6.091 1.00 96.12 90 THR A N 1
ATOM 683 C CA . THR A 1 90 ? -6.250 11.019 6.184 1.00 96.12 90 THR A CA 1
ATOM 684 C C . THR A 1 90 ? -6.755 10.610 7.574 1.00 96.12 90 THR A C 1
ATOM 686 O O . THR A 1 90 ? -7.963 10.600 7.809 1.00 96.12 90 THR A O 1
ATOM 689 N N . GLY A 1 91 ? -5.844 10.283 8.496 1.00 96.12 91 GLY A N 1
ATOM 690 C CA . GLY A 1 91 ? -6.140 9.836 9.855 1.00 96.12 91 GLY A CA 1
ATOM 691 C C . GLY A 1 91 ? -6.259 8.320 10.010 1.00 96.12 91 GLY A C 1
ATOM 692 O O . GLY A 1 91 ? -6.507 7.865 11.118 1.00 96.12 91 GLY A O 1
ATOM 693 N N . ALA A 1 92 ? -6.095 7.536 8.942 1.00 98.06 92 ALA A N 1
ATOM 694 C CA . ALA A 1 92 ? -6.113 6.076 9.009 1.00 98.06 92 ALA A CA 1
ATOM 695 C C . ALA A 1 92 ? -4.851 5.498 9.676 1.00 98.06 92 ALA A C 1
ATOM 697 O O . ALA A 1 92 ? -3.775 6.094 9.634 1.00 98.06 92 ALA A O 1
ATOM 698 N N . GLN A 1 93 ? -4.974 4.303 10.255 1.00 98.38 93 GLN A N 1
ATOM 699 C CA . GLN A 1 93 ? -3.866 3.562 10.855 1.00 98.38 93 GLN A CA 1
ATOM 700 C C . GLN A 1 93 ? -3.166 2.719 9.788 1.00 98.38 93 GLN A C 1
ATOM 702 O O . GLN A 1 93 ? -3.640 1.639 9.431 1.00 98.38 93 GLN A O 1
ATOM 707 N N . VAL A 1 94 ? -2.051 3.220 9.265 1.00 98.62 94 VAL A N 1
ATOM 708 C CA . VAL A 1 94 ? -1.316 2.585 8.164 1.00 98.62 94 VAL A CA 1
ATOM 709 C C . VAL A 1 94 ? -0.190 1.706 8.697 1.00 98.62 94 VAL A C 1
ATOM 711 O O . VAL A 1 94 ? 0.577 2.123 9.555 1.00 98.62 94 VAL A O 1
ATOM 714 N N . THR A 1 95 ? -0.081 0.493 8.163 1.00 98.56 95 THR A N 1
ATOM 715 C CA . THR A 1 95 ? 1.105 -0.363 8.250 1.00 98.56 95 THR A CA 1
ATOM 716 C C . THR A 1 95 ? 1.721 -0.469 6.862 1.00 98.56 95 THR A C 1
ATOM 718 O O . THR A 1 95 ? 1.033 -0.847 5.917 1.00 98.56 95 THR A O 1
ATOM 721 N N . LEU A 1 96 ? 3.004 -0.151 6.749 1.00 98.50 96 LEU A N 1
ATOM 722 C CA . LEU A 1 96 ? 3.800 -0.333 5.542 1.00 98.50 96 LEU A CA 1
ATOM 723 C C . LEU A 1 96 ? 4.391 -1.745 5.519 1.00 98.50 96 LEU A C 1
ATOM 725 O O . LEU A 1 96 ? 4.740 -2.286 6.573 1.00 98.50 96 LEU A O 1
ATOM 729 N N . SER A 1 97 ? 4.514 -2.352 4.344 1.00 98.19 97 SER A N 1
ATOM 730 C CA . SER A 1 97 ? 5.115 -3.673 4.207 1.00 98.19 97 SER A CA 1
ATOM 731 C C . SER A 1 97 ? 5.806 -3.856 2.864 1.00 98.19 97 SER A C 1
ATOM 733 O O . SER A 1 97 ? 5.233 -3.538 1.827 1.00 98.19 97 SER A O 1
ATOM 735 N N . ASP A 1 98 ? 7.028 -4.382 2.892 1.00 97.06 98 ASP A N 1
ATOM 736 C CA . ASP A 1 98 ? 7.827 -4.698 1.704 1.00 97.06 98 ASP A CA 1
ATOM 737 C C . ASP A 1 98 ? 8.936 -5.707 2.062 1.00 97.06 98 ASP A C 1
ATOM 739 O O . ASP A 1 98 ? 9.209 -5.922 3.250 1.00 97.06 98 ASP A O 1
ATOM 743 N N . ASP A 1 99 ? 9.583 -6.319 1.066 1.00 95.19 99 ASP A N 1
ATOM 744 C CA . ASP A 1 99 ? 10.694 -7.256 1.280 1.00 95.19 99 ASP A CA 1
ATOM 745 C C . ASP A 1 99 ? 11.905 -6.543 1.872 1.00 95.19 99 ASP A C 1
ATOM 747 O O . ASP A 1 99 ? 12.594 -7.126 2.688 1.00 95.19 99 ASP A O 1
ATOM 751 N N . ASP A 1 100 ? 12.130 -5.267 1.561 1.00 92.69 100 ASP A N 1
ATOM 752 C CA . ASP A 1 100 ? 13.125 -4.425 2.225 1.00 92.69 100 ASP A CA 1
ATOM 753 C C . ASP A 1 100 ? 12.581 -3.007 2.434 1.00 92.69 100 ASP A C 1
ATOM 755 O O . ASP A 1 100 ? 11.730 -2.520 1.695 1.00 92.69 100 ASP A O 1
ATOM 759 N N . SER A 1 101 ? 13.060 -2.322 3.476 1.00 92.38 101 SER A N 1
ATOM 760 C CA . SER A 1 101 ? 12.589 -0.966 3.768 1.00 92.38 101 SER A CA 1
ATOM 761 C C . SER A 1 101 ? 13.376 0.069 2.974 1.00 92.38 101 SER A C 1
ATOM 763 O O . SER A 1 101 ? 14.542 0.338 3.270 1.00 92.38 101 SER A O 1
ATOM 765 N N . TYR A 1 102 ? 12.698 0.695 2.014 1.00 92.62 102 TYR A N 1
ATOM 766 C CA . TYR A 1 102 ? 13.152 1.907 1.325 1.00 92.62 102 TYR A CA 1
ATOM 767 C C . TYR A 1 102 ? 12.347 3.141 1.750 1.00 92.62 102 TYR A C 1
ATOM 769 O O . TYR A 1 102 ? 12.415 4.184 1.105 1.00 92.62 102 TYR A O 1
ATOM 777 N N . VAL A 1 103 ? 11.574 3.024 2.833 1.00 93.88 103 VAL A N 1
ATOM 778 C CA . VAL A 1 103 ? 10.645 4.055 3.299 1.00 93.88 103 VAL A CA 1
ATOM 779 C C . VAL A 1 103 ? 11.379 5.371 3.543 1.00 93.88 103 VAL A C 1
ATOM 781 O O . VAL A 1 103 ? 12.388 5.420 4.251 1.00 93.88 103 VAL A O 1
ATOM 784 N N . LEU A 1 104 ? 10.850 6.452 2.971 1.00 92.44 104 LEU A N 1
ATOM 785 C CA . LEU A 1 104 ? 11.442 7.777 3.116 1.00 92.44 104 LEU A CA 1
ATOM 786 C C . LEU A 1 104 ? 11.379 8.274 4.575 1.00 92.44 104 LEU A C 1
ATOM 788 O O . LEU A 1 104 ? 10.437 7.931 5.301 1.00 92.44 104 LEU A O 1
ATOM 792 N N . PRO A 1 105 ? 12.337 9.109 5.028 1.00 94.31 105 PRO A N 1
ATOM 793 C CA . PRO A 1 105 ? 12.408 9.576 6.415 1.00 94.31 105 PRO A CA 1
ATOM 794 C C . PRO A 1 105 ? 11.113 10.201 6.952 1.00 94.31 105 PRO A C 1
ATOM 796 O O . PRO A 1 105 ? 10.776 10.009 8.119 1.00 94.31 105 PRO A O 1
ATOM 799 N N . GLU A 1 106 ? 10.353 10.910 6.117 1.00 92.50 106 GLU A N 1
ATOM 800 C CA . GLU A 1 106 ? 9.065 11.499 6.490 1.00 92.50 106 GLU A CA 1
ATOM 801 C C . GLU A 1 106 ? 8.005 10.461 6.881 1.00 92.50 106 GLU A C 1
ATOM 803 O O . GLU A 1 106 ? 7.130 10.766 7.689 1.00 92.50 106 GLU A O 1
ATOM 808 N N . ASN A 1 107 ? 8.103 9.233 6.366 1.00 95.19 107 ASN A N 1
ATOM 809 C CA . ASN A 1 107 ? 7.159 8.139 6.592 1.00 95.19 107 ASN A CA 1
ATOM 810 C C . ASN A 1 107 ? 7.701 7.089 7.578 1.00 95.19 107 ASN A C 1
ATOM 812 O O . ASN A 1 107 ? 6.968 6.185 7.970 1.00 95.19 107 ASN A O 1
ATOM 816 N N . ALA A 1 108 ? 8.949 7.224 8.040 1.00 94.62 108 ALA A N 1
ATOM 817 C CA . ALA A 1 108 ? 9.616 6.263 8.926 1.00 94.62 108 ALA A CA 1
ATOM 818 C C . ALA A 1 108 ? 8.966 6.117 10.319 1.00 94.62 108 ALA A C 1
ATOM 820 O O . ALA A 1 108 ? 9.287 5.198 11.067 1.00 94.62 108 ALA A O 1
ATOM 821 N N . HIS A 1 109 ? 8.053 7.023 10.679 1.00 95.56 109 HIS A N 1
ATOM 822 C CA . HIS A 1 109 ? 7.251 6.937 11.899 1.00 95.56 109 HIS A CA 1
ATOM 823 C C . HIS A 1 109 ? 6.094 5.926 11.793 1.00 95.56 109 HIS A C 1
ATOM 825 O O . HIS A 1 109 ? 5.488 5.587 12.811 1.00 95.56 109 HIS A O 1
ATOM 831 N N . LEU A 1 110 ? 5.760 5.464 10.582 1.00 97.81 110 LEU A N 1
ATOM 832 C CA . LEU A 1 110 ? 4.722 4.463 10.360 1.00 97.81 110 LEU A CA 1
ATOM 833 C C . LEU A 1 110 ? 5.248 3.053 10.682 1.00 97.81 110 LEU A C 1
ATOM 835 O O . LEU A 1 110 ? 6.403 2.745 10.382 1.00 97.81 110 LEU A O 1
ATOM 839 N N . PRO A 1 111 ? 4.414 2.165 11.258 1.00 97.94 111 PRO A N 1
ATOM 840 C CA . PRO A 1 111 ? 4.764 0.761 11.435 1.00 97.94 111 PRO A CA 1
ATOM 841 C C . PRO A 1 111 ? 5.190 0.116 10.113 1.00 97.94 111 PRO A C 1
ATOM 843 O O . PRO A 1 111 ? 4.459 0.199 9.128 1.00 97.94 111 PRO A O 1
ATOM 846 N N . PHE A 1 112 ? 6.332 -0.572 10.114 1.00 98.25 112 PHE A N 1
ATOM 847 C CA . PHE A 1 112 ? 6.849 -1.300 8.955 1.00 98.25 112 PHE A CA 1
ATOM 848 C C . PHE A 1 112 ? 6.953 -2.800 9.253 1.00 98.25 112 PHE A C 1
ATOM 850 O O . PHE A 1 112 ? 7.488 -3.197 10.291 1.00 98.25 112 PHE A O 1
ATOM 857 N N . LYS A 1 113 ? 6.466 -3.637 8.334 1.00 97.75 113 LYS A N 1
ATOM 858 C CA . LYS A 1 113 ? 6.587 -5.098 8.374 1.00 97.75 113 LYS A CA 1
ATOM 859 C C . LYS A 1 113 ? 7.407 -5.587 7.184 1.00 97.75 113 LYS A C 1
ATOM 861 O O . LYS A 1 113 ? 6.934 -5.527 6.050 1.00 97.75 113 LYS A O 1
ATOM 866 N N . LYS A 1 114 ? 8.597 -6.128 7.456 1.00 97.62 114 LYS A N 1
ATOM 867 C CA . LYS A 1 114 ? 9.377 -6.847 6.443 1.00 97.62 114 LYS A CA 1
ATOM 868 C C . LYS A 1 114 ? 8.590 -8.085 6.002 1.00 97.62 114 LYS A C 1
ATO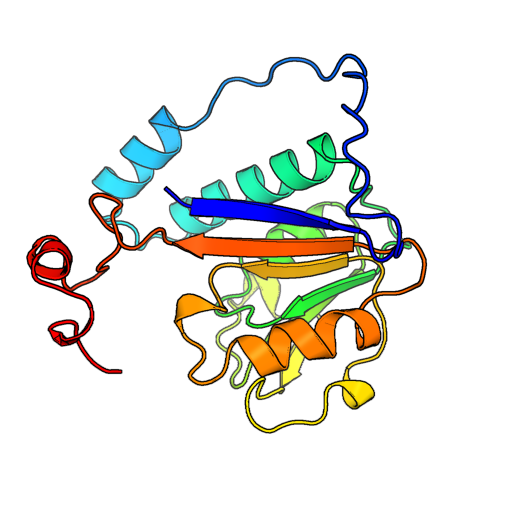M 870 O O . LYS A 1 114 ? 8.257 -8.902 6.860 1.00 97.62 114 LYS A O 1
ATOM 875 N N . PHE A 1 115 ? 8.253 -8.184 4.720 1.00 97.31 115 PHE A N 1
ATOM 876 C CA . PHE A 1 115 ? 7.441 -9.272 4.182 1.00 97.31 115 PHE A CA 1
ATOM 877 C C . PHE A 1 115 ? 7.718 -9.496 2.697 1.00 97.31 115 PHE A C 1
ATOM 879 O O . PHE A 1 115 ? 7.478 -8.624 1.864 1.00 97.31 115 PHE A O 1
ATOM 886 N N . ASN A 1 116 ? 8.149 -10.704 2.357 1.00 96.06 116 ASN A N 1
ATOM 887 C CA . ASN A 1 116 ? 8.357 -11.127 0.986 1.00 96.06 116 ASN A CA 1
ATOM 888 C C . ASN A 1 116 ? 7.085 -11.779 0.421 1.00 96.06 116 ASN A C 1
ATOM 890 O O . ASN A 1 116 ? 6.759 -12.921 0.751 1.00 96.06 116 ASN A O 1
ATOM 894 N N . ILE A 1 117 ? 6.396 -11.086 -0.488 1.00 95.25 117 ILE A N 1
ATOM 895 C CA . ILE A 1 117 ? 5.121 -11.522 -1.094 1.00 95.25 117 ILE A CA 1
ATOM 896 C C . ILE A 1 117 ? 5.218 -12.915 -1.749 1.00 95.25 117 ILE A C 1
ATOM 898 O O . ILE A 1 117 ? 4.268 -13.705 -1.706 1.00 95.25 117 ILE A O 1
ATOM 902 N N . ASP A 1 118 ? 6.377 -13.265 -2.309 1.00 91.81 118 ASP A N 1
ATOM 903 C CA . ASP A 1 118 ? 6.579 -14.531 -3.015 1.00 91.81 118 ASP A CA 1
ATOM 904 C C . ASP A 1 118 ? 6.874 -15.724 -2.107 1.00 91.81 118 ASP A C 1
ATOM 906 O O . ASP A 1 118 ? 6.699 -16.875 -2.535 1.00 91.81 118 ASP A O 1
ATOM 910 N N . ARG A 1 119 ? 7.364 -15.472 -0.891 1.00 93.94 119 ARG A N 1
ATOM 911 C CA . ARG A 1 119 ? 7.963 -16.497 -0.024 1.00 93.94 119 ARG A CA 1
ATOM 912 C C . ARG A 1 119 ? 7.237 -16.635 1.303 1.00 93.94 119 ARG A C 1
ATOM 914 O O . ARG A 1 119 ? 6.996 -17.764 1.731 1.00 93.94 119 ARG A O 1
ATOM 921 N N . ASP A 1 120 ? 6.842 -15.521 1.899 1.00 96.50 120 ASP A N 1
ATOM 922 C CA . ASP A 1 120 ? 6.345 -15.486 3.267 1.00 96.50 120 ASP A CA 1
ATOM 923 C C . ASP A 1 120 ? 4.870 -15.883 3.359 1.00 96.50 120 ASP A C 1
ATOM 925 O O . ASP A 1 120 ? 4.115 -15.873 2.379 1.00 96.50 120 ASP A O 1
ATOM 929 N N . ASP A 1 121 ? 4.467 -16.284 4.563 1.00 96.25 121 ASP A N 1
ATOM 930 C CA . ASP A 1 121 ? 3.097 -16.680 4.865 1.00 96.25 121 ASP A CA 1
ATOM 931 C C . ASP A 1 121 ? 2.231 -15.457 5.195 1.00 96.25 121 ASP A C 1
ATOM 933 O O . ASP A 1 121 ? 2.404 -14.804 6.228 1.00 96.25 121 ASP A O 1
ATOM 937 N N . PHE A 1 122 ? 1.250 -15.176 4.336 1.00 96.00 122 PHE A N 1
ATOM 938 C CA . PHE A 1 122 ? 0.314 -14.059 4.478 1.00 96.00 122 PHE A CA 1
ATOM 939 C C . PHE A 1 122 ? -0.496 -14.090 5.778 1.00 96.00 122 PHE A C 1
ATOM 941 O O . PHE A 1 122 ? -0.912 -13.031 6.249 1.00 96.00 122 PHE A O 1
ATOM 948 N N . ALA A 1 123 ? -0.674 -15.257 6.407 1.00 93.31 123 ALA A N 1
ATOM 949 C CA . ALA A 1 123 ? -1.358 -15.358 7.697 1.00 93.31 123 ALA A CA 1
ATOM 950 C C . ALA A 1 123 ? -0.661 -14.549 8.811 1.00 93.31 123 ALA A C 1
ATOM 952 O O . ALA A 1 123 ? -1.296 -14.166 9.794 1.00 93.31 123 ALA A O 1
ATOM 953 N N . THR A 1 124 ? 0.627 -14.236 8.646 1.00 94.88 124 THR A N 1
ATOM 954 C CA . THR A 1 124 ? 1.424 -13.459 9.610 1.00 94.88 124 THR A CA 1
ATOM 955 C C . THR A 1 124 ? 1.149 -11.951 9.572 1.00 94.88 124 THR A C 1
ATOM 957 O O . THR A 1 124 ? 1.423 -11.242 10.544 1.00 94.88 124 THR A O 1
ATOM 960 N N . LEU A 1 125 ? 0.581 -11.434 8.477 1.00 95.50 125 LEU A N 1
ATOM 961 C CA . LEU A 1 125 ? 0.309 -10.003 8.325 1.00 95.50 125 LEU A CA 1
ATOM 962 C C . LEU A 1 125 ? -0.938 -9.563 9.100 1.00 95.50 125 LEU A C 1
ATOM 964 O O . LEU A 1 125 ? -0.982 -8.426 9.576 1.00 95.50 125 LEU A O 1
ATOM 968 N N . GLY A 1 126 ? -1.897 -10.468 9.302 1.00 95.56 126 GLY A N 1
ATOM 969 C CA . GLY A 1 126 ? -3.196 -10.168 9.898 1.00 95.56 126 GLY A CA 1
ATOM 970 C C . GLY A 1 126 ? -4.176 -9.542 8.902 1.00 95.56 126 GLY A C 1
ATOM 971 O O . GLY A 1 126 ? -3.913 -9.480 7.704 1.00 95.56 126 GLY A O 1
ATOM 972 N N . GLN A 1 127 ? -5.325 -9.088 9.411 1.00 97.31 127 GLN A N 1
ATOM 973 C CA . GLN A 1 127 ? -6.412 -8.544 8.593 1.00 97.31 127 GLN A CA 1
ATOM 974 C C . GLN A 1 127 ? -6.599 -7.038 8.768 1.00 97.31 127 GLN A C 1
ATOM 976 O O . GLN A 1 127 ? -6.543 -6.521 9.890 1.00 97.31 127 GLN A O 1
ATOM 981 N N . TYR A 1 128 ? -6.922 -6.370 7.663 1.00 98.25 128 TYR A N 1
ATOM 982 C CA . TYR A 1 128 ? -7.050 -4.922 7.532 1.00 98.25 128 TYR A CA 1
ATOM 983 C C . TYR A 1 128 ? -8.380 -4.531 6.876 1.00 98.25 128 TYR A C 1
ATOM 985 O O . TYR A 1 128 ? -8.995 -5.320 6.157 1.00 98.25 128 TYR A O 1
ATOM 993 N N . ASP A 1 129 ? -8.833 -3.301 7.117 1.00 97.75 129 ASP A N 1
ATOM 994 C CA . ASP A 1 129 ? -10.049 -2.767 6.482 1.00 97.75 129 ASP A CA 1
ATOM 995 C C . ASP A 1 129 ? -9.783 -2.357 5.025 1.00 97.75 129 ASP A C 1
ATOM 997 O O . ASP A 1 129 ? -10.692 -2.368 4.191 1.00 97.75 129 ASP A O 1
ATOM 1001 N N . LEU A 1 130 ? -8.530 -2.012 4.716 1.00 98.12 130 LEU A N 1
ATOM 1002 C CA . LEU A 1 130 ? -8.047 -1.731 3.370 1.00 98.12 130 LEU A CA 1
ATOM 1003 C C . LEU A 1 130 ? -6.662 -2.351 3.152 1.00 98.12 130 LEU A C 1
ATOM 1005 O O . LEU A 1 130 ? -5.743 -2.098 3.926 1.00 98.12 130 LEU A O 1
ATOM 1009 N N . VAL A 1 131 ? -6.499 -3.101 2.066 1.00 98.19 131 VAL A N 1
ATOM 1010 C CA . VAL A 1 131 ? -5.188 -3.551 1.573 1.00 98.19 131 VAL A CA 1
ATOM 1011 C C . VAL A 1 131 ? -4.878 -2.821 0.272 1.00 98.19 131 VAL A C 1
ATOM 1013 O O . VAL A 1 131 ? -5.679 -2.852 -0.658 1.00 98.19 131 VAL A O 1
ATOM 1016 N N . ILE A 1 132 ? -3.740 -2.149 0.198 1.00 97.62 132 ILE A N 1
ATOM 1017 C CA . ILE A 1 132 ? -3.267 -1.414 -0.973 1.00 97.62 132 ILE A CA 1
ATOM 1018 C C . ILE A 1 132 ? -2.104 -2.205 -1.567 1.00 97.62 132 ILE A C 1
ATOM 1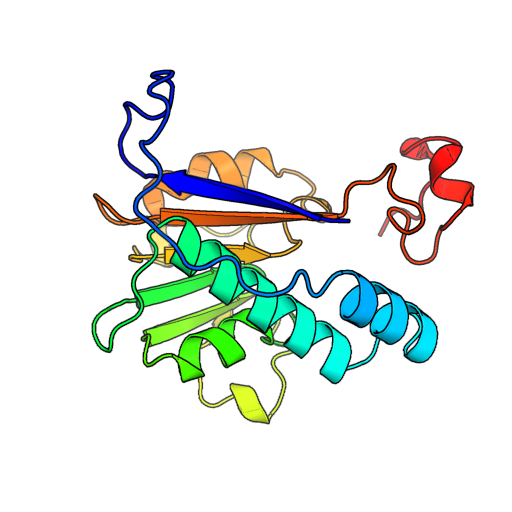020 O O . ILE A 1 132 ? -1.167 -2.541 -0.852 1.00 97.62 132 ILE A O 1
ATOM 1024 N N . CYS A 1 133 ? -2.166 -2.489 -2.866 1.00 95.38 133 CYS A N 1
ATOM 1025 C CA . CYS A 1 133 ? -1.025 -2.951 -3.651 1.00 95.38 133 CYS A CA 1
ATOM 1026 C C . CYS A 1 133 ? -0.919 -2.040 -4.875 1.00 95.38 133 CYS A C 1
ATOM 1028 O O . CYS A 1 133 ? -1.624 -2.229 -5.873 1.00 95.38 133 CYS A O 1
ATOM 1030 N N . SER A 1 134 ? -0.092 -1.003 -4.761 1.00 92.75 134 SER A N 1
ATOM 1031 C CA . SER A 1 134 ? 0.079 0.001 -5.807 1.00 92.75 134 SER A CA 1
ATOM 1032 C C . SER A 1 134 ? 1.317 -0.318 -6.632 1.00 92.75 134 SER A C 1
ATOM 1034 O O . SER A 1 134 ? 2.423 -0.149 -6.138 1.00 92.75 134 SER A O 1
ATOM 1036 N N . ASN A 1 135 ? 1.132 -0.744 -7.883 1.00 88.31 135 ASN A N 1
ATOM 1037 C CA . ASN A 1 135 ? 2.217 -1.073 -8.813 1.00 88.31 135 ASN A CA 1
ATOM 1038 C C . ASN A 1 135 ? 3.132 -2.196 -8.309 1.00 88.31 135 ASN A C 1
ATOM 1040 O O . ASN A 1 135 ? 4.353 -2.099 -8.361 1.00 88.31 135 ASN A O 1
ATOM 1044 N N . VAL A 1 136 ? 2.516 -3.257 -7.788 1.00 90.31 136 VAL A N 1
ATOM 1045 C CA . VAL A 1 136 ? 3.218 -4.422 -7.230 1.00 90.31 136 VAL A CA 1
ATOM 1046 C C . VAL A 1 136 ? 3.077 -5.639 -8.135 1.00 90.31 136 VAL A C 1
ATOM 1048 O O . VAL A 1 136 ? 4.046 -6.360 -8.357 1.00 90.31 136 VAL A O 1
ATOM 1051 N N . LEU A 1 137 ? 1.872 -5.884 -8.665 1.00 88.25 137 LEU A N 1
ATOM 1052 C CA . LEU A 1 137 ? 1.548 -7.120 -9.384 1.00 88.25 137 LEU A CA 1
ATOM 1053 C C . LEU A 1 137 ? 2.445 -7.344 -10.604 1.00 88.25 137 LEU A C 1
ATOM 1055 O O . LEU A 1 137 ? 2.786 -8.486 -10.897 1.00 88.25 137 LEU A O 1
ATOM 1059 N N . GLU A 1 138 ? 2.818 -6.274 -11.304 1.00 82.62 138 GLU A N 1
ATOM 1060 C CA . GLU A 1 138 ? 3.668 -6.322 -12.495 1.00 82.62 138 GLU A CA 1
ATOM 1061 C C . GLU A 1 138 ? 5.109 -6.769 -12.210 1.00 82.62 138 GLU A C 1
ATOM 1063 O O . GLU A 1 138 ? 5.802 -7.202 -13.130 1.00 82.62 138 GLU A O 1
ATOM 1068 N N . HIS A 1 139 ? 5.547 -6.689 -10.953 1.00 84.56 139 HIS A N 1
ATOM 1069 C CA . HIS A 1 139 ? 6.889 -7.079 -10.527 1.00 84.56 139 HIS A CA 1
ATOM 1070 C C . HIS A 1 139 ? 6.933 -8.480 -9.911 1.00 84.56 139 HIS A C 1
ATOM 1072 O O . HIS A 1 139 ? 8.018 -9.019 -9.697 1.00 84.56 139 HIS A O 1
ATOM 1078 N N . LEU A 1 140 ? 5.776 -9.090 -9.633 1.00 86.50 140 LEU A N 1
ATOM 1079 C CA . LEU A 1 140 ? 5.729 -10.409 -9.016 1.00 86.50 140 LEU A CA 1
ATOM 1080 C C . LEU A 1 140 ? 5.954 -11.512 -10.058 1.00 86.50 140 LEU A C 1
ATOM 1082 O O . LEU A 1 140 ? 5.252 -11.555 -11.071 1.00 86.50 140 LEU A O 1
ATOM 1086 N N . PRO A 1 141 ? 6.836 -12.490 -9.791 1.00 86.62 141 PRO A N 1
ATOM 1087 C CA . PRO A 1 141 ? 6.957 -13.680 -10.625 1.00 86.62 141 PRO A CA 1
ATOM 1088 C C . PRO A 1 141 ? 5.700 -14.564 -10.556 1.00 86.62 141 PRO A C 1
ATOM 1090 O O . PRO A 1 141 ? 5.432 -15.318 -11.491 1.00 86.62 141 PRO A O 1
ATOM 1093 N N . ARG A 1 142 ? 4.940 -14.501 -9.450 1.00 87.12 142 ARG A N 1
ATOM 1094 C CA . ARG A 1 142 ? 3.703 -15.270 -9.217 1.00 87.12 142 ARG A CA 1
ATOM 1095 C C . ARG A 1 142 ? 2.578 -14.376 -8.671 1.00 87.12 142 ARG A C 1
ATOM 1097 O O . ARG A 1 142 ? 2.249 -14.460 -7.484 1.00 87.12 142 ARG A O 1
ATOM 1104 N N . PRO A 1 143 ? 1.978 -13.500 -9.500 1.00 88.56 143 PRO A N 1
ATOM 1105 C CA . PRO A 1 143 ? 0.932 -12.574 -9.051 1.00 88.56 143 PRO A CA 1
ATOM 1106 C C . PRO A 1 143 ? -0.339 -13.294 -8.5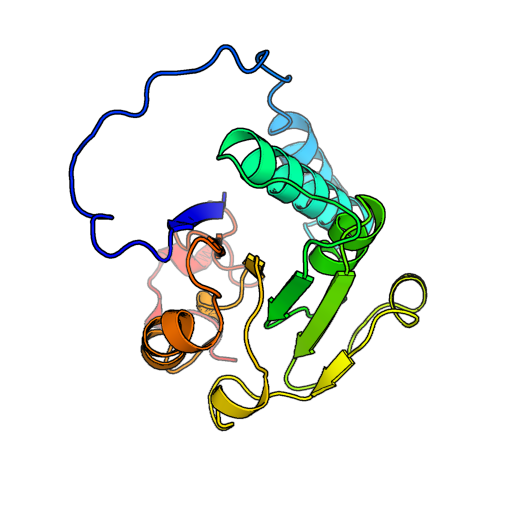68 1.00 88.56 143 PRO A C 1
ATOM 1108 O O . PRO A 1 143 ? -1.073 -12.774 -7.729 1.00 88.56 143 PRO A O 1
ATOM 1111 N N . ASP A 1 144 ? -0.579 -14.518 -9.040 1.00 90.12 144 ASP A N 1
ATOM 1112 C CA . ASP A 1 144 ? -1.659 -15.400 -8.598 1.00 90.12 144 ASP A CA 1
ATOM 1113 C C . ASP A 1 144 ? -1.579 -15.730 -7.100 1.00 90.12 144 ASP A C 1
ATOM 1115 O O . ASP A 1 144 ? -2.616 -15.801 -6.439 1.00 90.12 144 ASP A O 1
ATOM 1119 N N . ARG A 1 145 ? -0.366 -15.848 -6.537 1.00 92.75 145 ARG A N 1
ATOM 1120 C CA . ARG A 1 145 ? -0.161 -16.085 -5.099 1.00 92.75 145 ARG A CA 1
ATOM 1121 C C . ARG A 1 145 ? -0.716 -14.934 -4.263 1.00 92.75 145 ARG A C 1
ATOM 1123 O O . ARG A 1 145 ? -1.431 -15.181 -3.293 1.00 92.75 145 ARG A O 1
ATOM 1130 N N . LEU A 1 146 ? -0.409 -13.692 -4.645 1.00 93.69 146 LEU A N 1
ATOM 1131 C CA . LEU A 1 146 ? -0.931 -12.504 -3.969 1.00 93.69 146 LEU A CA 1
ATOM 1132 C C . LEU A 1 146 ? -2.457 -12.449 -4.087 1.00 93.69 146 LEU A C 1
ATOM 1134 O O . LEU A 1 146 ? -3.145 -12.306 -3.079 1.00 93.69 146 LEU A O 1
ATOM 1138 N N . LEU A 1 147 ? -2.992 -12.623 -5.300 1.00 93.25 147 LEU A N 1
ATOM 1139 C CA . LEU A 1 147 ? -4.437 -12.582 -5.544 1.00 93.25 147 LEU A CA 1
ATOM 1140 C C . LEU A 1 147 ? -5.198 -13.635 -4.726 1.00 93.25 147 LEU A C 1
ATOM 1142 O O . LEU A 1 147 ? -6.243 -13.325 -4.156 1.00 93.25 147 LEU A O 1
ATOM 1146 N N . ALA A 1 148 ? -4.662 -14.853 -4.622 1.00 92.94 148 ALA A N 1
ATOM 1147 C CA . ALA A 1 148 ? -5.245 -15.921 -3.814 1.00 92.94 148 ALA A CA 1
ATOM 1148 C C . ALA A 1 148 ? -5.186 -15.631 -2.303 1.00 92.94 148 ALA A C 1
ATOM 1150 O O . ALA A 1 148 ? -6.044 -16.101 -1.557 1.00 92.94 148 ALA A O 1
ATOM 1151 N N . ALA A 1 149 ? -4.201 -14.854 -1.848 1.00 93.94 149 ALA A N 1
ATOM 1152 C CA . ALA A 1 149 ? -4.027 -14.502 -0.444 1.00 93.94 149 ALA A CA 1
ATOM 1153 C C . ALA A 1 149 ? -4.847 -13.281 0.003 1.00 93.94 149 ALA A C 1
ATOM 1155 O O . ALA A 1 149 ? -5.081 -13.125 1.201 1.00 93.94 149 ALA A O 1
ATOM 1156 N N . LEU A 1 150 ? -5.323 -12.433 -0.919 1.00 94.06 150 LEU A N 1
ATOM 1157 C CA . LEU A 1 150 ? -6.086 -11.220 -0.587 1.00 94.06 150 LEU A CA 1
ATOM 1158 C C . LEU A 1 150 ? -7.244 -11.454 0.406 1.00 94.06 150 LEU A C 1
ATOM 1160 O O . LEU A 1 150 ? -7.336 -10.689 1.368 1.00 94.06 150 LEU A O 1
ATOM 1164 N N . PRO A 1 151 ? -8.087 -12.502 0.281 1.00 93.56 151 PRO A N 1
ATOM 1165 C CA . PRO A 1 151 ? -9.158 -12.754 1.249 1.00 93.56 151 PRO A CA 1
ATOM 1166 C C . PRO A 1 151 ? -8.671 -13.013 2.684 1.00 93.56 151 PRO A C 1
ATOM 1168 O O . PRO A 1 151 ? -9.429 -12.809 3.626 1.00 93.56 151 PRO A O 1
ATOM 1171 N N . LEU A 1 152 ? -7.419 -13.448 2.873 1.00 95.06 152 LEU A N 1
ATOM 1172 C CA . LEU A 1 152 ? -6.825 -13.664 4.198 1.00 95.06 152 LEU A CA 1
ATOM 1173 C C . LEU A 1 152 ? -6.394 -12.356 4.867 1.00 95.06 152 LEU A C 1
ATOM 1175 O O . LEU A 1 152 ? -6.314 -12.307 6.093 1.00 95.06 152 LEU A O 1
ATOM 1179 N N . LEU A 1 153 ? -6.115 -11.322 4.072 1.00 97.00 153 LEU A N 1
ATOM 1180 C CA . LEU A 1 153 ? -5.612 -10.022 4.523 1.00 97.00 153 LEU A CA 1
ATOM 1181 C C . LEU A 1 153 ? -6.723 -8.990 4.728 1.00 97.00 153 LEU A C 1
ATOM 1183 O O . LEU A 1 153 ? -6.505 -7.962 5.366 1.00 97.00 153 LEU A O 1
ATOM 1187 N N . ILE A 1 154 ? -7.906 -9.231 4.167 1.00 96.88 154 ILE A N 1
ATOM 1188 C CA . ILE A 1 154 ? -9.009 -8.273 4.160 1.00 96.88 154 ILE A CA 1
ATOM 1189 C C . ILE A 1 154 ? -10.051 -8.716 5.186 1.00 96.88 154 ILE A C 1
ATOM 1191 O O . ILE A 1 154 ? -10.539 -9.844 5.148 1.00 96.88 154 ILE A O 1
ATOM 1195 N N . ARG A 1 155 ? -10.417 -7.822 6.107 1.00 96.06 155 ARG A N 1
ATOM 1196 C CA . ARG A 1 155 ? -11.522 -8.075 7.043 1.00 96.06 155 ARG A CA 1
ATOM 1197 C C . ARG A 1 155 ? -12.850 -8.224 6.299 1.00 96.06 155 ARG A C 1
ATOM 1199 O O . ARG A 1 155 ? -13.014 -7.620 5.241 1.00 96.06 155 ARG A O 1
ATOM 1206 N N . PRO A 1 156 ? -13.848 -8.915 6.873 1.00 92.88 156 PRO A N 1
ATOM 1207 C CA . PRO A 1 156 ? -15.206 -8.898 6.335 1.00 92.88 156 PRO A CA 1
ATOM 1208 C C . PRO A 1 156 ? -15.732 -7.464 6.144 1.00 92.88 156 PRO A C 1
ATOM 1210 O O . PRO A 1 156 ? -15.746 -6.672 7.085 1.00 92.88 156 PRO A O 1
ATOM 1213 N N . GLY A 1 157 ? -16.150 -7.123 4.920 1.00 89.94 157 GLY A N 1
ATOM 1214 C CA . GLY A 1 157 ? -16.590 -5.769 4.545 1.00 89.94 157 GLY A CA 1
ATOM 1215 C C . GLY A 1 157 ? -15.449 -4.782 4.258 1.00 89.94 157 GLY A C 1
ATOM 1216 O O . GLY A 1 157 ? -15.702 -3.626 3.907 1.00 89.94 157 GLY A O 1
ATOM 1217 N N . GLY A 1 158 ? -14.201 -5.234 4.391 1.00 94.00 158 GLY A N 1
ATOM 1218 C CA . GLY A 1 158 ? -13.000 -4.533 3.966 1.00 94.00 158 GLY A CA 1
ATOM 1219 C C . GLY A 1 158 ? -12.795 -4.605 2.455 1.00 94.00 158 GLY A C 1
ATOM 1220 O O . GLY A 1 158 ? -13.515 -5.299 1.726 1.00 94.00 158 GLY A O 1
ATOM 1221 N N . ARG A 1 159 ? -11.801 -3.856 1.982 1.00 95.62 159 ARG A N 1
ATOM 1222 C CA . ARG A 1 159 ? -11.545 -3.617 0.558 1.00 95.62 159 ARG A CA 1
ATOM 1223 C C . ARG A 1 159 ? -10.082 -3.827 0.200 1.00 95.62 159 ARG A C 1
ATOM 1225 O O . ARG A 1 159 ? -9.203 -3.705 1.046 1.00 95.62 159 ARG A O 1
ATOM 1232 N N . CYS A 1 160 ? -9.813 -4.057 -1.078 1.00 95.88 160 CYS A N 1
ATOM 1233 C CA . CYS A 1 160 ? -8.464 -4.005 -1.627 1.00 95.88 160 CYS A CA 1
ATOM 1234 C C . CYS A 1 160 ? -8.388 -3.010 -2.781 1.00 95.88 160 CYS A C 1
ATOM 1236 O O . CYS A 1 160 ? -9.283 -2.994 -3.620 1.00 95.88 160 CYS A O 1
ATOM 1238 N N . TYR A 1 161 ? -7.341 -2.188 -2.816 1.00 95.88 161 TYR A N 1
ATOM 1239 C CA . 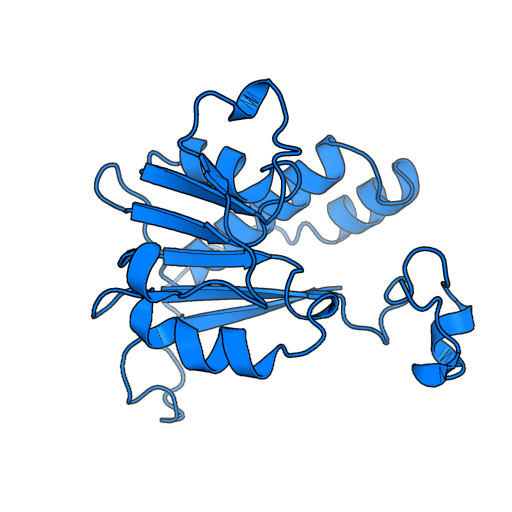TYR A 1 161 ? -6.970 -1.359 -3.956 1.00 95.88 161 TYR A CA 1
ATOM 1240 C C . TYR A 1 161 ? -5.792 -2.008 -4.677 1.00 95.88 161 TYR A C 1
ATOM 1242 O O . TYR A 1 161 ? -4.726 -2.168 -4.086 1.00 95.88 161 TYR A O 1
ATOM 1250 N N . LEU A 1 162 ? -5.987 -2.344 -5.950 1.00 93.31 162 LEU A N 1
ATOM 1251 C CA . LEU A 1 162 ? -4.926 -2.823 -6.830 1.00 93.31 162 LEU A CA 1
ATOM 1252 C C . LEU A 1 162 ? -4.704 -1.802 -7.938 1.00 93.31 162 LEU A C 1
ATOM 1254 O O . LEU A 1 162 ? -5.678 -1.366 -8.559 1.00 93.31 162 LEU A O 1
ATOM 1258 N N . SER A 1 163 ? -3.444 -1.464 -8.206 1.00 89.69 163 SER A N 1
ATOM 1259 C CA . SER A 1 163 ? -3.048 -0.761 -9.425 1.00 89.69 163 SER A CA 1
ATOM 1260 C C . SER A 1 163 ? -1.801 -1.363 -10.048 1.00 89.69 163 SER A C 1
ATOM 1262 O O . SER A 1 163 ? -0.969 -1.934 -9.349 1.00 89.69 163 SER A O 1
ATOM 1264 N N . TRP A 1 164 ? -1.686 -1.235 -11.365 1.00 85.56 164 TRP A N 1
ATOM 1265 C CA . TRP A 1 164 ? -0.492 -1.604 -12.119 1.00 85.56 164 TRP A CA 1
ATOM 1266 C C . TRP A 1 164 ? -0.358 -0.727 -13.360 1.00 85.56 164 TRP A C 1
ATOM 1268 O O . TRP A 1 164 ? -1.344 -0.197 -13.898 1.00 85.56 164 TRP A O 1
ATOM 1278 N N . THR A 1 165 ? 0.870 -0.600 -13.849 1.00 75.44 165 THR A N 1
ATOM 1279 C CA . THR A 1 165 ? 1.130 0.110 -15.098 1.00 75.44 165 THR A CA 1
ATOM 1280 C C . THR A 1 165 ? 0.641 -0.730 -16.273 1.00 75.44 165 THR A C 1
ATOM 1282 O O . THR A 1 165 ? 1.047 -1.877 -16.467 1.00 75.44 165 THR A O 1
ATOM 1285 N N . ASN A 1 166 ? -0.212 -0.159 -17.128 1.00 70.88 166 ASN A N 1
ATOM 1286 C CA . ASN A 1 166 ? -0.559 -0.818 -18.383 1.00 70.88 166 ASN A CA 1
ATOM 1287 C C . ASN A 1 166 ? 0.673 -0.868 -19.304 1.00 70.88 166 ASN A C 1
ATOM 1289 O O . ASN A 1 166 ? 1.130 0.180 -19.777 1.00 70.88 166 ASN A O 1
ATOM 1293 N N . TRP A 1 167 ? 1.147 -2.081 -19.611 1.00 66.81 167 TRP A N 1
ATOM 1294 C CA . TRP A 1 167 ? 2.279 -2.330 -20.509 1.00 66.81 167 TRP A CA 1
ATOM 1295 C C . TRP A 1 167 ? 2.136 -1.596 -21.844 1.00 66.81 167 TRP A C 1
ATOM 1297 O O . TRP A 1 167 ? 3.066 -0.944 -22.295 1.00 66.81 167 TRP A O 1
ATOM 1307 N N . LEU A 1 168 ? 0.952 -1.609 -22.463 1.00 67.19 168 LEU A N 1
ATOM 1308 C CA . LEU A 1 168 ? 0.740 -0.965 -23.767 1.00 67.19 168 LEU A CA 1
ATOM 1309 C C . LEU A 1 168 ? 0.593 0.561 -23.689 1.00 67.19 168 LEU A C 1
ATOM 1311 O O . LEU A 1 168 ? 0.409 1.218 -24.718 1.00 67.19 168 LEU A O 1
ATOM 1315 N N . SER A 1 169 ? 0.670 1.155 -22.498 1.00 71.50 169 SER A N 1
ATOM 1316 C CA . SER A 1 169 ? 0.722 2.609 -22.384 1.00 71.50 169 SER A CA 1
ATOM 1317 C C . SER A 1 169 ? 2.053 3.154 -22.933 1.00 71.50 169 SER A C 1
ATOM 1319 O O . SER A 1 169 ? 3.046 2.420 -22.954 1.00 71.50 169 SER A O 1
ATOM 1321 N N . PRO A 1 170 ? 2.112 4.435 -23.359 1.00 72.69 170 PRO A N 1
ATOM 1322 C CA . PRO A 1 170 ? 3.315 5.018 -23.970 1.00 72.69 170 PRO A CA 1
ATOM 1323 C C . PRO A 1 170 ? 4.601 4.870 -23.145 1.00 72.69 170 PRO A C 1
ATOM 1325 O O . PRO A 1 170 ? 5.690 4.900 -23.709 1.00 72.69 170 PRO A O 1
ATOM 1328 N N . TRP A 1 171 ? 4.462 4.685 -21.829 1.00 70.69 171 TRP A N 1
ATOM 1329 C CA . TRP A 1 171 ? 5.552 4.562 -20.860 1.00 70.69 171 TRP A CA 1
ATOM 1330 C C . TRP A 1 171 ? 5.533 3.236 -20.088 1.00 70.69 171 TRP A C 1
ATOM 1332 O O . TRP A 1 171 ? 6.227 3.101 -19.086 1.00 70.69 171 TRP A O 1
ATOM 1342 N N . GLY A 1 172 ? 4.729 2.260 -20.528 1.00 63.88 172 GLY A N 1
ATOM 1343 C CA . GLY A 1 172 ? 4.529 1.000 -19.807 1.00 63.88 172 GLY A CA 1
ATOM 1344 C C . GLY A 1 172 ? 5.774 0.117 -19.712 1.00 63.88 172 GLY A C 1
ATOM 1345 O O . GLY A 1 172 ? 5.859 -0.712 -18.817 1.00 63.88 172 GLY A O 1
ATOM 1346 N N . GLY A 1 173 ? 6.759 0.324 -20.589 1.00 59.47 173 GLY A N 1
ATOM 1347 C CA . GLY A 1 173 ? 8.058 -0.339 -20.523 1.00 59.47 173 GLY A CA 1
ATOM 1348 C C . GLY A 1 173 ? 9.046 0.284 -19.538 1.00 59.47 173 GLY A C 1
ATOM 1349 O O . GLY A 1 173 ? 10.187 -0.167 -19.499 1.00 59.47 173 GLY A O 1
ATOM 1350 N N . HIS A 1 174 ? 8.669 1.344 -18.810 1.00 73.88 174 HIS A N 1
ATOM 1351 C CA . HIS A 1 174 ? 9.587 2.148 -17.994 1.00 73.88 174 HIS A CA 1
ATOM 1352 C C . HIS A 1 174 ? 10.847 2.523 -18.796 1.00 73.88 174 HIS A C 1
ATOM 1354 O O . HIS A 1 174 ? 10.728 3.123 -19.870 1.00 73.88 174 HIS A O 1
ATOM 1360 N N . GLU A 1 175 ? 12.032 2.124 -18.326 1.00 66.50 175 GLU A N 1
ATOM 1361 C CA . GLU A 1 175 ? 13.337 2.364 -18.957 1.00 66.50 175 GLU A CA 1
ATOM 1362 C C . GLU A 1 175 ? 13.479 1.720 -20.348 1.00 66.50 175 GLU A C 1
ATOM 1364 O O . GLU A 1 175 ? 14.323 2.135 -21.139 1.00 66.50 175 GLU A O 1
ATOM 1369 N N . PHE A 1 176 ? 12.629 0.743 -20.682 1.00 68.56 176 PHE A N 1
ATOM 1370 C CA . PHE A 1 176 ? 12.594 0.085 -21.988 1.00 68.56 176 PHE A CA 1
ATOM 1371 C C . PHE A 1 176 ? 11.639 0.763 -22.987 1.00 68.56 176 PHE A C 1
ATOM 1373 O O . PHE A 1 176 ? 11.515 0.326 -24.134 1.00 68.56 176 PHE A O 1
ATOM 1380 N N . SER A 1 177 ? 10.961 1.843 -22.592 1.00 74.44 177 SER A N 1
ATOM 1381 C CA . SER A 1 177 ? 10.076 2.581 -23.498 1.00 74.44 177 SER A CA 1
ATOM 1382 C C . SER A 1 177 ? 10.866 3.297 -24.605 1.00 74.44 177 SER A C 1
ATOM 1384 O O . SER A 1 177 ? 11.882 3.926 -24.307 1.00 74.44 177 SER A O 1
ATOM 1386 N N . PRO A 1 178 ? 10.418 3.267 -25.880 1.00 77.44 178 PRO A N 1
ATOM 1387 C CA . PRO A 1 178 ? 9.174 2.682 -26.404 1.00 77.44 178 PRO A CA 1
ATOM 1388 C C . PRO A 1 178 ? 9.320 1.237 -26.933 1.00 77.44 178 PRO A C 1
ATOM 1390 O O . PRO A 1 178 ? 8.416 0.714 -27.582 1.00 77.44 178 PRO A O 1
ATOM 1393 N N . PHE A 1 179 ? 10.461 0.578 -26.737 1.00 79.25 179 PHE A N 1
ATOM 1394 C CA . PHE A 1 179 ? 10.745 -0.729 -27.342 1.00 79.25 179 PHE A CA 1
ATOM 1395 C C . PHE A 1 179 ? 9.939 -1.881 -26.732 1.00 79.25 179 PHE A C 1
ATOM 1397 O O . PHE A 1 179 ? 9.848 -2.950 -27.336 1.00 79.25 179 PHE A O 1
ATOM 1404 N N . HIS A 1 180 ? 9.272 -1.656 -25.598 1.00 78.56 180 HIS A N 1
ATOM 1405 C CA . HIS A 1 180 ? 8.336 -2.596 -24.974 1.00 78.56 180 HIS A CA 1
ATOM 1406 C C . HIS A 1 180 ? 7.155 -2.982 -25.877 1.00 78.56 180 HIS A C 1
ATOM 1408 O O . HIS A 1 180 ? 6.578 -4.060 -25.715 1.00 78.56 180 HIS A O 1
ATOM 1414 N N . TYR A 1 181 ? 6.846 -2.167 -26.893 1.00 78.31 181 TYR A N 1
ATOM 1415 C CA . TYR A 1 181 ? 5.885 -2.510 -27.946 1.00 78.31 181 TYR A CA 1
ATOM 1416 C C . TYR A 1 181 ? 6.331 -3.670 -28.849 1.00 78.31 181 TYR A C 1
ATOM 1418 O O . TYR A 1 181 ? 5.499 -4.258 -29.535 1.00 78.31 181 TYR A O 1
ATOM 1426 N N . LEU A 1 182 ? 7.615 -4.042 -28.843 1.00 80.50 182 LEU A N 1
ATOM 1427 C CA . LEU A 1 182 ? 8.140 -5.169 -29.624 1.00 80.50 182 LEU A CA 1
ATOM 1428 C C . LEU A 1 182 ? 7.896 -6.538 -28.965 1.00 80.50 182 LEU A C 1
ATOM 1430 O O . LEU A 1 182 ? 8.325 -7.557 -29.509 1.00 80.50 182 LEU A O 1
ATOM 1434 N N . GLY A 1 183 ? 7.216 -6.562 -27.817 1.00 69.31 183 GLY A N 1
ATOM 1435 C CA . GLY A 1 183 ? 6.816 -7.772 -27.106 1.00 69.31 183 GLY A CA 1
ATOM 1436 C C . GLY A 1 183 ? 7.411 -7.863 -25.703 1.00 69.31 183 GLY A C 1
ATOM 1437 O O . GLY A 1 183 ? 8.537 -7.433 -25.456 1.00 69.31 183 GLY A O 1
ATOM 1438 N N . VAL A 1 184 ? 6.643 -8.468 -24.794 1.00 64.69 184 VAL A N 1
ATOM 1439 C CA . VAL A 1 184 ? 6.981 -8.598 -23.364 1.00 64.69 184 VAL A CA 1
ATOM 1440 C C . VAL A 1 184 ? 8.265 -9.413 -23.153 1.00 64.69 184 VAL A C 1
ATOM 1442 O O . VAL A 1 184 ? 9.059 -9.108 -22.272 1.00 64.69 184 VAL A O 1
ATOM 1445 N N . GLU A 1 185 ? 8.541 -10.385 -24.030 1.00 66.69 185 GLU A N 1
ATOM 1446 C CA . GLU A 1 185 ? 9.741 -11.235 -23.964 1.00 66.69 185 GLU A CA 1
ATOM 1447 C C . GLU A 1 185 ? 11.064 -10.495 -24.223 1.00 66.69 185 GLU A C 1
ATOM 1449 O O . GLU A 1 185 ? 12.134 -11.028 -23.913 1.00 66.69 185 GLU A O 1
ATOM 1454 N N . ARG A 1 186 ? 10.997 -9.290 -24.810 1.00 64.81 186 ARG A N 1
ATOM 1455 C CA . ARG A 1 186 ? 12.159 -8.459 -25.164 1.00 64.81 186 ARG A CA 1
ATOM 1456 C C . ARG A 1 186 ? 12.466 -7.371 -24.134 1.00 64.81 186 ARG A C 1
ATOM 1458 O O . ARG A 1 186 ? 13.455 -6.666 -24.310 1.00 64.81 186 ARG A O 1
ATOM 1465 N N . GLY A 1 187 ? 11.632 -7.226 -23.102 1.00 59.44 187 GLY A N 1
ATOM 1466 C CA . GLY A 1 187 ? 11.868 -6.295 -22.002 1.00 59.44 187 GLY A CA 1
ATOM 1467 C C . GLY A 1 187 ? 13.085 -6.671 -21.157 1.00 59.44 187 GLY A C 1
ATOM 1468 O O . GLY A 1 187 ? 13.541 -7.817 -21.170 1.00 59.44 187 GLY A O 1
ATOM 1469 N N . VAL A 1 188 ? 13.606 -5.695 -20.410 1.00 56.00 188 VAL A N 1
ATOM 1470 C CA . VAL A 1 188 ? 14.635 -5.936 -19.390 1.00 56.00 188 VAL A CA 1
ATOM 1471 C C . VAL A 1 188 ? 14.052 -6.901 -18.356 1.00 56.00 188 VAL A C 1
ATOM 1473 O O . VAL A 1 188 ? 13.030 -6.605 -17.744 1.00 56.00 188 VAL A O 1
ATOM 1476 N N . ARG A 1 189 ? 14.676 -8.073 -18.198 1.00 49.72 189 ARG A N 1
ATOM 1477 C CA . ARG A 1 189 ? 14.349 -9.011 -17.119 1.00 49.72 189 ARG A CA 1
ATOM 1478 C C . ARG A 1 189 ? 15.146 -8.571 -15.896 1.00 49.72 189 ARG A C 1
ATOM 1480 O O . ARG A 1 189 ? 16.369 -8.699 -15.914 1.00 49.72 189 ARG A O 1
ATOM 1487 N N . VAL A 1 190 ? 14.465 -7.997 -14.911 1.00 47.78 190 VAL A N 1
ATOM 1488 C CA . VAL A 1 190 ? 15.000 -7.736 -13.565 1.00 47.78 190 VAL A CA 1
ATOM 1489 C C . VAL A 1 190 ? 14.639 -8.885 -12.641 1.00 47.78 190 VAL A C 1
ATOM 1491 O O . VAL A 1 190 ? 13.513 -9.410 -12.789 1.00 47.78 190 VAL A O 1
#